Protein AF-A0A250X9J5-F1 (afdb_monomer)

Structure (mmCIF, N/CA/C/O backbone):
data_AF-A0A250X9J5-F1
#
_entry.id   AF-A0A250X9J5-F1
#
loop_
_atom_site.group_PDB
_atom_site.id
_atom_site.type_symbol
_atom_site.label_atom_id
_atom_site.label_alt_id
_atom_site.label_comp_id
_atom_site.label_asym_id
_atom_site.label_entity_id
_atom_site.label_seq_id
_atom_site.pdbx_PDB_ins_code
_atom_site.Cartn_x
_atom_site.Cartn_y
_atom_site.Cartn_z
_atom_site.occupancy
_atom_site.B_iso_or_equiv
_atom_site.auth_seq_id
_atom_site.auth_comp_id
_atom_site.auth_asym_id
_atom_site.auth_atom_id
_atom_site.pdbx_PDB_model_num
ATOM 1 N N . MET A 1 1 ? 22.930 29.659 -62.463 1.00 46.09 1 MET A N 1
ATOM 2 C CA . MET A 1 1 ? 23.547 28.445 -63.031 1.00 46.09 1 MET A CA 1
ATOM 3 C C . MET A 1 1 ? 23.664 27.443 -61.902 1.00 46.09 1 MET A C 1
ATOM 5 O O . MET A 1 1 ? 24.424 27.694 -60.982 1.00 46.09 1 MET A O 1
ATOM 9 N N . LEU A 1 2 ? 22.827 26.406 -61.896 1.00 52.12 2 LEU A N 1
ATOM 10 C CA . LEU A 1 2 ? 22.973 25.284 -60.969 1.00 52.12 2 LEU A CA 1
ATOM 11 C C . LEU A 1 2 ? 23.929 24.305 -61.644 1.00 52.12 2 LEU A C 1
ATOM 13 O O . LEU A 1 2 ? 23.577 23.725 -62.670 1.00 52.12 2 LEU A O 1
ATOM 17 N N . GLU A 1 3 ? 25.150 24.199 -61.131 1.00 65.31 3 GLU A N 1
ATOM 18 C CA . GLU A 1 3 ? 26.101 23.184 -61.578 1.00 65.31 3 GLU A CA 1
ATOM 19 C C . GLU A 1 3 ? 25.480 21.810 -61.315 1.00 65.31 3 GLU A C 1
ATOM 21 O O . GLU A 1 3 ? 25.161 21.459 -60.177 1.00 65.31 3 GLU A O 1
ATOM 26 N N . SER A 1 4 ? 25.209 21.054 -62.383 1.00 81.81 4 SER A N 1
ATOM 27 C CA . SER A 1 4 ? 24.624 19.727 -62.235 1.00 81.81 4 SER A CA 1
ATOM 28 C C . SER A 1 4 ? 25.677 18.800 -61.645 1.00 81.81 4 SER A C 1
ATOM 30 O O . SER A 1 4 ? 26.709 18.561 -62.274 1.00 81.81 4 SER A O 1
ATOM 32 N N . ILE A 1 5 ? 25.403 18.261 -60.459 1.00 84.88 5 ILE A N 1
ATOM 33 C CA . ILE A 1 5 ? 26.236 17.224 -59.849 1.00 84.88 5 ILE A CA 1
ATOM 34 C C . ILE A 1 5 ? 26.347 16.056 -60.848 1.00 84.88 5 ILE A C 1
ATOM 36 O O . ILE A 1 5 ? 25.303 15.562 -61.299 1.00 84.88 5 ILE A O 1
ATOM 40 N N . PRO A 1 6 ? 27.567 15.612 -61.206 1.00 92.81 6 PRO A N 1
ATOM 41 C CA . PRO A 1 6 ? 27.767 14.483 -62.104 1.00 92.81 6 PRO A CA 1
ATOM 42 C C . PRO A 1 6 ? 26.993 13.246 -61.637 1.00 92.81 6 PRO A C 1
ATOM 44 O O . PRO A 1 6 ? 26.906 12.965 -60.441 1.00 92.81 6 PRO A O 1
ATOM 47 N N . LEU A 1 7 ? 26.430 12.493 -62.585 1.00 92.31 7 LEU A N 1
ATOM 48 C CA . LEU A 1 7 ? 25.606 11.312 -62.299 1.00 92.31 7 LEU A CA 1
ATOM 49 C C . LEU A 1 7 ? 26.333 10.294 -61.403 1.00 92.31 7 LEU A C 1
ATOM 51 O O . LEU A 1 7 ? 25.719 9.714 -60.512 1.00 92.31 7 LEU A O 1
ATOM 55 N N . GLU A 1 8 ? 27.639 10.122 -61.607 1.00 92.88 8 GLU A N 1
ATOM 56 C CA . GLU A 1 8 ? 28.488 9.222 -60.819 1.00 92.88 8 GLU A CA 1
ATOM 57 C C . GLU A 1 8 ? 28.567 9.623 -59.342 1.00 92.88 8 GLU A C 1
ATOM 59 O O . GLU A 1 8 ? 28.510 8.765 -58.463 1.00 92.88 8 GLU A O 1
ATOM 64 N N . GLU A 1 9 ? 28.637 10.923 -59.053 1.00 93.94 9 GLU A N 1
ATOM 65 C CA . GLU A 1 9 ? 28.705 11.423 -57.678 1.00 93.94 9 GLU A CA 1
ATOM 66 C C . GLU A 1 9 ? 27.360 11.242 -56.964 1.00 93.94 9 GLU A C 1
ATOM 68 O O . GLU A 1 9 ? 27.308 10.830 -55.805 1.00 93.94 9 GLU A O 1
ATOM 73 N N . ARG A 1 10 ? 26.248 11.435 -57.687 1.00 93.12 10 ARG A N 1
ATOM 74 C CA . ARG A 1 10 ? 24.908 11.115 -57.173 1.00 93.12 10 ARG A CA 1
ATOM 75 C C . ARG A 1 10 ? 24.758 9.624 -56.876 1.00 93.12 10 ARG A C 1
ATOM 77 O O . ARG A 1 10 ? 24.181 9.272 -55.853 1.00 93.12 10 ARG A O 1
ATOM 84 N N . LEU A 1 11 ? 25.284 8.759 -57.746 1.00 94.62 11 LEU A N 1
ATOM 85 C CA . LEU A 1 11 ? 25.230 7.310 -57.562 1.00 94.62 11 LEU A CA 1
ATOM 86 C C . LEU A 1 11 ? 26.027 6.877 -56.322 1.00 94.62 11 LEU A C 1
ATOM 88 O O . LEU A 1 11 ? 25.482 6.170 -55.478 1.00 94.62 11 LEU A O 1
ATOM 92 N N . ARG A 1 12 ? 27.255 7.385 -56.145 1.00 95.38 12 ARG A N 1
ATOM 93 C CA . ARG A 1 12 ? 28.072 7.134 -54.941 1.00 95.38 12 ARG A CA 1
ATOM 94 C C . ARG A 1 12 ? 27.394 7.606 -53.659 1.00 95.38 12 ARG A C 1
ATOM 96 O O . ARG A 1 12 ? 27.440 6.910 -52.644 1.00 95.38 12 ARG A O 1
ATOM 103 N N . GLN A 1 13 ? 26.754 8.774 -53.694 1.00 94.19 13 GLN A N 1
ATOM 104 C CA . GLN A 1 13 ? 26.012 9.288 -52.546 1.00 94.19 13 GLN A CA 1
ATOM 105 C C . GLN A 1 13 ? 24.821 8.382 -52.202 1.00 94.19 13 GLN A C 1
ATOM 107 O O . GLN A 1 13 ? 24.660 8.010 -51.039 1.00 94.19 13 GLN A O 1
ATOM 112 N N . CYS A 1 14 ? 24.044 7.945 -53.198 1.00 94.25 14 CYS A N 1
ATOM 113 C CA . CYS A 1 14 ? 22.953 6.994 -52.984 1.00 94.25 14 CYS A CA 1
ATOM 114 C C . CYS A 1 14 ? 23.448 5.642 -52.445 1.00 94.25 14 CYS A C 1
ATOM 116 O O . CYS A 1 14 ? 22.818 5.072 -51.557 1.00 94.25 14 CYS A O 1
ATOM 118 N N . GLU A 1 15 ? 24.580 5.124 -52.930 1.00 97.19 15 GLU A N 1
ATOM 119 C CA . GLU A 1 15 ? 25.183 3.888 -52.411 1.00 97.19 15 GLU A CA 1
ATOM 120 C C . GLU A 1 15 ? 25.596 4.024 -50.940 1.00 97.19 15 GLU A C 1
ATOM 122 O O . GLU A 1 15 ? 25.351 3.120 -50.135 1.00 97.19 15 GLU A O 1
ATOM 127 N N . LYS A 1 16 ? 26.176 5.171 -50.565 1.00 96.88 16 LYS A N 1
ATOM 128 C CA . LYS A 1 16 ? 26.545 5.481 -49.179 1.00 96.88 16 LYS A CA 1
ATOM 129 C C . LYS A 1 16 ? 25.315 5.577 -48.277 1.00 96.88 16 LYS A C 1
ATOM 131 O O . LYS A 1 16 ? 25.304 4.973 -47.207 1.00 96.88 16 LYS A O 1
ATOM 136 N N . GLU A 1 17 ? 24.277 6.284 -48.714 1.00 95.31 17 GLU A N 1
ATOM 137 C CA . GLU A 1 17 ? 23.013 6.402 -47.981 1.00 95.31 17 GLU A CA 1
ATOM 138 C C . GLU A 1 17 ? 22.337 5.041 -47.807 1.00 95.31 17 GLU A C 1
ATOM 140 O O . GLU A 1 17 ? 21.946 4.691 -46.695 1.00 95.31 17 GLU A O 1
ATOM 145 N N . LEU A 1 18 ? 22.284 4.220 -48.862 1.00 96.31 18 LEU A N 1
ATOM 146 C CA . LEU A 1 18 ? 21.761 2.854 -48.786 1.00 96.31 18 LEU A CA 1
ATOM 147 C C . LEU A 1 18 ? 22.549 1.992 -47.797 1.00 96.31 18 LEU A C 1
ATOM 149 O O . LEU A 1 18 ? 21.945 1.223 -47.045 1.00 96.31 18 LEU A O 1
ATOM 153 N N . LYS A 1 19 ? 23.880 2.118 -47.770 1.00 96.88 19 LYS A N 1
ATOM 154 C CA . LYS A 1 19 ? 24.724 1.414 -46.799 1.00 96.88 19 LYS A CA 1
ATOM 155 C C . LYS A 1 19 ? 24.392 1.840 -45.365 1.00 96.88 19 LYS A C 1
ATOM 157 O O . LYS A 1 19 ? 24.113 0.976 -44.538 1.00 96.88 19 LYS A O 1
ATOM 162 N N . THR A 1 20 ? 24.329 3.142 -45.092 1.00 95.06 20 THR A N 1
ATOM 163 C CA . THR A 1 20 ? 23.963 3.669 -43.767 1.00 95.06 20 THR A CA 1
ATOM 164 C C . THR A 1 20 ? 22.546 3.261 -43.357 1.00 95.06 20 THR A C 1
ATOM 166 O O . THR A 1 20 ? 22.325 2.857 -42.218 1.00 95.06 20 THR A O 1
ATOM 169 N N . CYS A 1 21 ? 21.576 3.290 -44.275 1.00 93.62 21 CYS A N 1
ATOM 170 C CA . CYS A 1 21 ? 20.218 2.815 -44.008 1.00 93.62 21 CYS A CA 1
ATOM 171 C C . CYS A 1 21 ? 20.190 1.328 -43.629 1.00 93.62 21 CYS A C 1
ATOM 173 O O . CYS A 1 21 ? 19.458 0.958 -42.713 1.00 93.62 21 CYS A O 1
ATOM 175 N N . ARG A 1 22 ? 20.990 0.481 -44.291 1.00 97.00 22 ARG A N 1
ATOM 176 C CA . ARG A 1 22 ? 21.098 -0.950 -43.956 1.00 97.00 22 ARG A CA 1
ATOM 177 C C . ARG A 1 22 ? 21.710 -1.173 -42.574 1.00 97.00 22 ARG A C 1
ATOM 179 O O . ARG A 1 22 ? 21.174 -1.969 -41.810 1.00 97.00 22 ARG A O 1
ATOM 186 N N . GLU A 1 23 ? 22.778 -0.454 -42.237 1.00 96.19 23 GLU A N 1
ATOM 187 C CA . GLU A 1 23 ? 23.422 -0.521 -40.914 1.00 96.19 23 GLU A CA 1
ATOM 188 C C . GLU A 1 23 ? 22.469 -0.066 -39.793 1.00 96.19 23 GLU A C 1
ATOM 190 O O . GLU A 1 23 ? 22.338 -0.731 -38.761 1.00 96.19 23 GLU A O 1
ATOM 195 N N . ASN A 1 24 ? 21.728 1.022 -40.023 1.00 91.62 24 ASN A N 1
ATOM 196 C CA . ASN A 1 24 ? 20.712 1.506 -39.089 1.00 91.62 24 ASN A CA 1
ATOM 197 C C . ASN A 1 24 ? 19.560 0.509 -38.923 1.00 91.62 24 ASN A C 1
ATOM 199 O O . ASN A 1 24 ? 19.105 0.280 -37.804 1.00 91.62 24 ASN A O 1
ATOM 203 N N . LEU A 1 25 ? 19.091 -0.100 -40.017 1.00 92.75 25 LEU A N 1
ATOM 204 C CA . LEU A 1 25 ? 18.019 -1.094 -39.978 1.00 92.75 25 LEU A CA 1
ATOM 205 C C . LEU A 1 25 ? 18.438 -2.335 -39.183 1.00 92.75 25 LEU A C 1
ATOM 207 O O . LEU A 1 25 ? 17.665 -2.797 -38.347 1.00 92.75 25 LEU A O 1
ATOM 211 N N . TYR A 1 26 ? 19.670 -2.811 -39.376 1.00 95.06 26 TYR A N 1
ATOM 212 C CA . TYR A 1 26 ? 20.233 -3.921 -38.609 1.00 95.06 26 TYR A CA 1
ATOM 213 C C . TYR A 1 26 ? 20.318 -3.589 -37.108 1.00 95.06 26 TYR A C 1
ATOM 215 O O . TYR A 1 26 ? 19.825 -4.341 -36.271 1.00 95.06 26 TYR A O 1
ATOM 223 N N . THR A 1 27 ? 20.814 -2.396 -36.762 1.00 89.88 27 THR A N 1
ATOM 224 C CA . THR A 1 27 ? 20.869 -1.927 -35.365 1.00 89.88 27 THR A CA 1
ATOM 225 C C . THR A 1 27 ? 19.472 -1.840 -34.733 1.00 89.88 27 THR A C 1
ATOM 227 O O . THR A 1 27 ? 19.269 -2.201 -33.573 1.00 89.88 27 THR A O 1
ATOM 230 N N . CYS A 1 28 ? 18.475 -1.361 -35.483 1.00 85.81 28 CYS A N 1
ATOM 231 C CA . CYS A 1 28 ? 17.089 -1.309 -35.019 1.00 85.81 28 CYS A CA 1
ATOM 232 C C . CYS A 1 28 ? 16.490 -2.705 -34.802 1.00 85.81 28 CYS A C 1
ATOM 234 O O . CYS A 1 28 ? 15.746 -2.889 -33.840 1.00 85.81 28 CYS A O 1
ATOM 236 N N . GLN A 1 29 ? 16.817 -3.680 -35.656 1.00 92.12 29 GLN A N 1
ATOM 237 C CA . GLN A 1 29 ? 16.387 -5.071 -35.492 1.00 92.12 29 GLN A CA 1
ATOM 238 C C . GLN A 1 29 ? 16.968 -5.690 -34.216 1.00 92.12 29 GLN A C 1
ATOM 240 O O . GLN A 1 29 ? 16.207 -6.227 -33.414 1.00 92.12 29 GLN A O 1
ATOM 245 N N . GLU A 1 30 ? 18.268 -5.523 -33.959 1.00 90.69 30 GLU A N 1
ATOM 246 C CA . GLU A 1 30 ? 18.901 -6.018 -32.727 1.00 90.69 30 GLU A CA 1
ATOM 247 C C . GLU A 1 30 ? 18.265 -5.405 -31.467 1.00 90.69 30 GLU A C 1
ATOM 249 O O . GLU A 1 30 ? 17.988 -6.103 -30.488 1.00 90.69 30 GLU A O 1
ATOM 254 N N . ARG A 1 31 ? 17.962 -4.099 -31.497 1.00 80.25 31 ARG A N 1
ATOM 255 C CA . ARG A 1 31 ? 17.266 -3.420 -30.391 1.00 80.25 31 ARG A CA 1
ATOM 256 C C . ARG A 1 31 ? 15.843 -3.939 -30.198 1.00 80.25 31 ARG A C 1
ATOM 258 O O . ARG A 1 31 ? 15.422 -4.117 -29.058 1.00 80.25 31 ARG A O 1
ATOM 265 N N . LEU A 1 32 ? 15.111 -4.191 -31.283 1.00 80.00 32 LEU A N 1
ATOM 266 C CA . LEU A 1 32 ? 13.758 -4.740 -31.217 1.00 80.00 32 LEU A CA 1
ATOM 267 C C . LEU A 1 32 ? 13.757 -6.142 -30.596 1.00 80.00 32 LEU A C 1
ATOM 269 O O . LEU A 1 32 ? 12.944 -6.408 -29.713 1.00 80.00 32 LEU A O 1
ATOM 273 N N . GLU A 1 33 ? 14.681 -7.012 -31.003 1.00 87.75 33 GLU A N 1
ATOM 274 C CA . GLU A 1 33 ? 14.824 -8.351 -30.424 1.00 87.75 33 GLU A CA 1
ATOM 275 C C . GLU A 1 33 ? 15.173 -8.302 -28.931 1.00 87.75 33 GLU A C 1
ATOM 277 O O . GLU A 1 33 ? 14.625 -9.071 -28.138 1.00 87.75 33 GLU A O 1
ATOM 282 N N . ALA A 1 34 ? 16.053 -7.382 -28.522 1.00 73.69 34 ALA A N 1
ATOM 283 C CA . ALA A 1 34 ? 16.372 -7.170 -27.113 1.00 73.69 34 ALA A CA 1
ATOM 284 C C . ALA A 1 34 ? 15.131 -6.735 -26.311 1.00 73.69 34 ALA A C 1
ATOM 286 O O . ALA A 1 34 ? 14.830 -7.334 -25.277 1.00 73.69 34 ALA A O 1
ATOM 287 N N . CYS A 1 35 ? 14.359 -5.769 -26.822 1.00 64.50 35 CYS A N 1
ATOM 288 C CA . CYS A 1 35 ? 13.112 -5.327 -26.193 1.00 64.50 35 CYS A CA 1
ATOM 289 C C . CYS A 1 35 ? 12.056 -6.443 -26.123 1.00 64.50 35 CYS A C 1
ATOM 291 O O . CYS A 1 35 ? 11.335 -6.545 -25.132 1.00 64.50 35 CYS A O 1
ATOM 293 N N . GLN A 1 36 ? 11.958 -7.301 -27.143 1.00 74.19 36 GLN A N 1
ATOM 294 C CA . GLN A 1 36 ? 11.044 -8.448 -27.133 1.00 74.19 36 GLN A CA 1
ATOM 295 C C . GLN A 1 36 ? 11.428 -9.467 -26.056 1.00 74.19 36 GLN A C 1
ATOM 297 O O . GLN A 1 36 ? 10.568 -9.889 -25.284 1.00 74.19 36 GLN A O 1
ATOM 302 N N . LYS A 1 37 ? 12.720 -9.803 -25.939 1.00 75.00 37 LYS A N 1
ATOM 303 C CA . LYS A 1 37 ? 13.224 -10.694 -24.879 1.00 75.00 37 LYS A CA 1
ATOM 304 C C . LYS A 1 37 ? 12.945 -10.132 -23.484 1.00 75.00 37 LYS A C 1
ATOM 306 O O . LYS A 1 37 ? 12.545 -10.883 -22.596 1.00 75.00 37 LYS A O 1
ATOM 311 N N . GLU A 1 38 ? 13.117 -8.825 -23.299 1.00 63.47 38 GLU A N 1
ATOM 312 C CA . GLU A 1 38 ? 12.812 -8.143 -22.038 1.00 63.47 38 GLU A CA 1
ATOM 313 C C . GLU A 1 38 ? 11.311 -8.172 -21.719 1.00 63.47 38 GLU A C 1
ATOM 315 O O . GLU A 1 38 ? 10.921 -8.556 -20.615 1.00 63.47 38 GLU A O 1
ATOM 320 N N . ARG A 1 39 ? 10.447 -7.859 -22.693 1.00 70.00 39 ARG A N 1
ATOM 321 C CA . ARG A 1 39 ? 8.988 -7.960 -22.540 1.00 70.00 39 ARG A CA 1
ATOM 322 C C . ARG A 1 39 ? 8.563 -9.369 -22.126 1.00 70.00 39 ARG A C 1
ATOM 324 O O . ARG A 1 39 ? 7.779 -9.523 -21.194 1.00 70.00 39 ARG A O 1
ATOM 331 N N . ASP A 1 40 ? 9.083 -10.397 -22.791 1.00 69.50 40 ASP A N 1
ATOM 332 C CA . ASP A 1 40 ? 8.718 -11.790 -22.519 1.00 69.50 40 ASP A CA 1
ATOM 333 C C . ASP A 1 40 ? 9.225 -12.269 -21.146 1.00 69.50 40 ASP A C 1
ATOM 335 O O . ASP A 1 40 ? 8.637 -13.165 -20.533 1.00 69.50 40 ASP A O 1
ATOM 339 N N . LEU A 1 41 ? 10.311 -11.681 -20.636 1.00 65.81 41 LEU A N 1
ATOM 340 C CA . LEU A 1 41 ? 10.759 -11.876 -19.258 1.00 65.81 41 LEU A CA 1
ATOM 341 C C . LEU A 1 41 ? 9.789 -11.214 -18.267 1.00 65.81 41 LEU A C 1
ATOM 343 O O . LEU A 1 41 ? 9.351 -11.862 -17.319 1.00 65.81 41 LEU A O 1
ATOM 347 N N . LEU A 1 42 ? 9.398 -9.959 -18.506 1.00 54.78 42 LEU A N 1
ATOM 348 C CA . LEU A 1 42 ? 8.453 -9.230 -17.650 1.00 54.78 42 LEU A CA 1
ATOM 349 C C . LEU A 1 42 ? 7.068 -9.889 -17.604 1.00 54.78 42 LEU A C 1
ATOM 351 O O . LEU A 1 42 ? 6.456 -9.958 -16.539 1.00 54.78 42 LEU A O 1
ATOM 355 N N . LEU A 1 43 ? 6.585 -10.426 -18.727 1.00 63.41 43 LEU A N 1
ATOM 356 C CA . LEU A 1 43 ? 5.328 -11.177 -18.773 1.00 63.41 43 LEU A CA 1
ATOM 357 C C . LEU A 1 43 ? 5.389 -12.446 -17.918 1.00 63.41 43 LEU A C 1
ATOM 359 O O . LEU A 1 43 ? 4.450 -12.714 -17.170 1.00 63.41 43 LEU A O 1
ATOM 363 N N . ARG A 1 44 ? 6.501 -13.189 -17.966 1.00 63.88 44 ARG A N 1
ATOM 364 C CA . ARG A 1 44 ? 6.714 -14.359 -17.100 1.00 63.88 44 ARG A CA 1
ATOM 365 C C . ARG A 1 44 ? 6.729 -13.974 -15.623 1.00 63.88 44 ARG A C 1
ATOM 367 O O . ARG A 1 44 ? 6.036 -14.601 -14.832 1.00 63.88 44 ARG A O 1
ATOM 374 N N . ILE A 1 45 ? 7.415 -12.886 -15.274 1.00 53.88 45 ILE A N 1
ATOM 375 C CA . ILE A 1 45 ? 7.434 -12.346 -13.906 1.00 53.88 45 ILE A CA 1
ATOM 376 C C . ILE A 1 45 ? 6.018 -11.987 -13.430 1.00 53.88 45 ILE A C 1
ATOM 378 O O . ILE A 1 45 ? 5.651 -12.304 -12.301 1.00 53.88 45 ILE A O 1
ATOM 382 N N . ASN A 1 46 ? 5.204 -11.352 -14.278 1.00 51.72 46 ASN A N 1
ATOM 383 C CA . ASN A 1 46 ? 3.823 -11.000 -13.936 1.00 51.72 46 ASN A CA 1
ATOM 384 C C . ASN A 1 46 ? 2.925 -12.236 -13.764 1.00 51.72 46 ASN A C 1
ATOM 386 O O . ASN A 1 46 ? 2.095 -12.268 -12.855 1.00 51.72 46 ASN A O 1
ATOM 390 N N . GLN A 1 47 ? 3.091 -13.261 -14.602 1.00 59.94 47 GLN A N 1
ATOM 391 C CA . GLN A 1 47 ? 2.363 -14.527 -14.469 1.00 59.94 47 GLN A CA 1
ATOM 392 C C . GLN A 1 47 ? 2.755 -15.272 -13.189 1.00 59.94 47 GLN A C 1
ATOM 394 O O . GLN A 1 47 ? 1.884 -15.768 -12.473 1.00 59.94 47 GLN A O 1
ATOM 399 N N . ASP A 1 48 ? 4.046 -15.296 -12.861 1.00 54.22 48 ASP A N 1
ATOM 400 C CA . ASP A 1 48 ? 4.536 -15.859 -11.606 1.00 54.22 48 ASP A CA 1
ATOM 401 C C . ASP A 1 48 ? 4.024 -15.058 -10.407 1.00 54.22 48 ASP A C 1
ATOM 403 O O . ASP A 1 48 ? 3.643 -15.655 -9.407 1.00 54.22 48 ASP A O 1
ATOM 407 N N . HIS A 1 49 ? 3.908 -13.729 -10.512 1.00 53.88 49 HIS A N 1
ATOM 408 C CA . HIS A 1 49 ? 3.281 -12.910 -9.475 1.00 53.88 49 HIS A CA 1
ATOM 409 C C . HIS A 1 49 ? 1.819 -13.305 -9.245 1.00 53.88 49 HIS A C 1
ATOM 411 O O . HIS A 1 49 ? 1.447 -13.528 -8.100 1.00 53.88 49 HIS A O 1
ATOM 417 N N . ALA A 1 50 ? 1.011 -13.440 -10.303 1.00 51.56 50 ALA A N 1
ATOM 418 C CA . ALA A 1 50 ? -0.389 -13.857 -10.183 1.00 51.56 50 ALA A CA 1
ATOM 419 C C . ALA A 1 50 ? -0.525 -15.239 -9.513 1.00 51.56 50 ALA A C 1
ATOM 421 O O . ALA A 1 50 ? -1.409 -15.458 -8.685 1.00 51.56 50 ALA A O 1
ATOM 422 N N . ARG A 1 51 ? 0.398 -16.159 -9.819 1.00 50.28 51 ARG A N 1
ATOM 423 C CA . ARG A 1 51 ? 0.466 -17.490 -9.196 1.00 50.28 51 ARG A CA 1
ATOM 424 C C . ARG A 1 51 ? 0.953 -17.445 -7.753 1.00 50.28 51 ARG A C 1
ATOM 426 O O . ARG A 1 51 ? 0.433 -18.175 -6.924 1.00 50.28 51 ARG A O 1
ATOM 433 N N . MET A 1 52 ? 1.921 -16.590 -7.436 1.00 46.66 52 MET A N 1
ATOM 434 C CA . MET A 1 52 ? 2.415 -16.401 -6.072 1.00 46.66 52 MET A CA 1
ATOM 435 C C . MET A 1 52 ? 1.383 -15.715 -5.177 1.00 46.66 52 MET A C 1
ATOM 437 O O . MET A 1 52 ? 1.279 -16.083 -4.013 1.00 46.66 52 MET A O 1
ATOM 441 N N . SER A 1 53 ? 0.600 -14.773 -5.710 1.00 46.91 53 SER A N 1
ATOM 442 C CA . SER A 1 53 ? -0.544 -14.197 -4.999 1.00 46.91 53 SER A CA 1
ATOM 443 C C . SER A 1 53 ? -1.672 -15.209 -4.802 1.00 46.91 53 SER A C 1
ATOM 445 O O . SER A 1 53 ? -2.352 -15.147 -3.789 1.00 46.91 53 SER A O 1
ATOM 447 N N . ALA A 1 54 ? -1.843 -16.162 -5.727 1.00 45.28 54 ALA A N 1
ATOM 448 C CA . ALA A 1 54 ? -2.827 -17.242 -5.604 1.00 45.28 54 ALA A CA 1
ATOM 449 C C . ALA A 1 54 ? -2.342 -18.440 -4.756 1.00 45.28 54 ALA A C 1
ATOM 451 O O . ALA A 1 54 ? -3.154 -19.246 -4.318 1.00 45.28 54 ALA A O 1
ATOM 452 N N . GLY A 1 55 ? -1.029 -18.586 -4.548 1.00 38.09 55 GLY A N 1
ATOM 453 C CA . GLY A 1 55 ? -0.399 -19.748 -3.908 1.00 38.09 55 GLY A CA 1
ATOM 454 C C . GLY A 1 55 ? 0.251 -19.469 -2.552 1.00 38.09 55 GLY A C 1
ATOM 455 O O . GLY A 1 55 ? 0.998 -20.311 -2.055 1.00 38.09 55 GLY A O 1
ATOM 456 N N . TRP A 1 56 ? 0.030 -18.296 -1.953 1.00 43.25 56 TRP A N 1
ATOM 457 C CA . TRP A 1 56 ? 0.574 -17.978 -0.632 1.00 43.25 56 TRP A CA 1
ATOM 458 C C . TRP A 1 56 ? -0.276 -18.633 0.469 1.00 43.25 56 TRP A C 1
ATOM 460 O O . TRP A 1 56 ? -1.211 -18.044 0.992 1.00 43.25 56 TRP A O 1
ATOM 470 N N . THR A 1 57 ? 0.071 -19.872 0.827 1.00 43.59 57 THR A N 1
ATOM 471 C CA . THR A 1 57 ? -0.485 -20.631 1.967 1.00 43.59 57 THR A CA 1
ATOM 472 C C . THR A 1 57 ? 0.342 -20.453 3.253 1.00 43.59 57 THR A C 1
ATOM 474 O O . THR A 1 57 ? 0.297 -21.287 4.157 1.00 43.59 57 THR A O 1
ATOM 477 N N . GLY A 1 58 ? 1.180 -19.413 3.318 1.00 37.62 58 GLY A N 1
ATOM 478 C CA . GLY A 1 58 ? 2.055 -19.123 4.452 1.00 37.62 58 GLY A CA 1
ATOM 479 C C . GLY A 1 58 ? 1.360 -18.234 5.480 1.00 37.62 58 GLY A C 1
ATOM 480 O O . GLY A 1 58 ? 1.110 -17.070 5.193 1.00 37.62 58 GLY A O 1
ATOM 481 N N . SER A 1 59 ? 1.111 -18.797 6.668 1.00 43.59 59 SER A N 1
ATOM 482 C CA . SER A 1 59 ? 0.483 -18.181 7.850 1.00 43.59 59 SER A CA 1
ATOM 483 C C . SER A 1 59 ? -1.007 -17.853 7.696 1.00 43.59 59 SER A C 1
ATOM 485 O O . SER A 1 59 ? -1.423 -16.801 7.209 1.00 43.59 59 SER A O 1
ATOM 487 N N . THR A 1 60 ? -1.814 -18.812 8.143 1.00 53.88 60 THR A N 1
ATOM 488 C CA . THR A 1 60 ? -3.271 -18.870 8.033 1.00 53.88 60 THR A CA 1
ATOM 489 C C . THR A 1 60 ? -3.998 -17.791 8.824 1.00 53.88 60 THR A C 1
ATOM 491 O O . THR A 1 60 ? -4.974 -17.267 8.332 1.00 53.88 60 THR A O 1
ATOM 494 N N . LEU A 1 61 ? -3.540 -17.344 9.996 1.00 52.38 61 LEU A N 1
ATOM 495 C CA . LEU A 1 61 ? -4.453 -16.592 10.870 1.00 52.38 61 LEU A CA 1
ATOM 496 C C . LEU A 1 61 ? -4.825 -15.184 10.360 1.00 52.38 61 LEU A C 1
ATOM 498 O O . LEU A 1 61 ? -5.981 -14.798 10.457 1.00 52.38 61 LEU A O 1
ATOM 502 N N . LEU A 1 62 ? -3.889 -14.397 9.812 1.00 53.00 62 LEU A N 1
ATOM 503 C CA . LEU A 1 62 ? -4.212 -13.059 9.276 1.00 53.00 62 LEU A CA 1
ATOM 504 C C . LEU A 1 62 ? -4.597 -13.068 7.799 1.00 53.00 62 LEU A C 1
ATOM 506 O O . LEU A 1 62 ? -5.324 -12.175 7.382 1.00 53.00 62 LEU A O 1
ATOM 510 N N . SER A 1 63 ? -4.183 -14.074 7.028 1.00 54.62 63 SER A N 1
ATOM 511 C CA . SER A 1 63 ? -4.741 -14.311 5.694 1.00 54.62 63 SER A CA 1
ATOM 512 C C . SER A 1 63 ? -6.193 -14.806 5.789 1.00 54.62 63 SER A C 1
ATOM 514 O O . SER A 1 63 ? -7.040 -14.299 5.074 1.00 54.62 63 SER A O 1
ATOM 516 N N . GLU A 1 64 ? -6.543 -15.652 6.757 1.00 56.19 64 GLU A N 1
ATOM 517 C CA . GLU A 1 64 ? -7.931 -16.054 7.046 1.00 56.19 64 GLU A CA 1
ATOM 518 C C . GLU A 1 64 ? -8.771 -14.901 7.614 1.00 56.19 64 GLU A C 1
ATOM 520 O O . GLU A 1 64 ? -9.956 -14.795 7.300 1.00 56.19 64 GLU A O 1
ATOM 525 N N . ILE A 1 65 ? -8.180 -14.022 8.437 1.00 56.09 65 ILE A N 1
ATOM 526 C CA . ILE A 1 65 ? -8.881 -12.858 9.008 1.00 56.09 65 ILE A CA 1
ATOM 527 C C . ILE A 1 65 ? -9.023 -11.701 7.995 1.00 56.09 65 ILE A C 1
ATOM 529 O O . ILE A 1 65 ? -10.020 -10.986 8.051 1.00 56.09 65 ILE A O 1
ATOM 533 N N . LEU A 1 66 ? -8.059 -11.479 7.088 1.00 54.88 66 LEU A N 1
ATOM 534 C CA . LEU A 1 66 ? -8.061 -10.336 6.148 1.00 54.88 66 LEU A CA 1
ATOM 535 C C . LEU A 1 66 ? -8.432 -10.691 4.705 1.00 54.88 66 LEU A C 1
ATOM 537 O O . LEU A 1 66 ? -8.882 -9.809 3.979 1.00 54.88 66 LEU A O 1
ATOM 541 N N . LEU A 1 67 ? -8.209 -11.934 4.277 1.00 51.81 67 LEU A N 1
ATOM 542 C CA . LEU A 1 67 ? -8.466 -12.423 2.914 1.00 51.81 67 LEU A CA 1
ATOM 543 C C . LEU A 1 67 ? -9.542 -13.523 2.872 1.00 51.81 67 LEU A C 1
ATOM 545 O O . LEU A 1 67 ? -9.821 -14.043 1.797 1.00 51.81 67 LEU A O 1
ATOM 549 N N . GLY A 1 68 ? -10.179 -13.817 4.010 1.00 42.34 68 GLY A N 1
ATOM 550 C CA . GLY A 1 68 ? -11.310 -14.734 4.112 1.00 42.34 68 GLY A CA 1
ATOM 551 C C . GLY A 1 68 ? -10.883 -16.189 4.298 1.00 42.34 68 GLY A C 1
ATOM 552 O O . GLY A 1 68 ? -10.239 -16.797 3.448 1.00 42.34 68 GLY A O 1
ATOM 553 N N . SER A 1 69 ? -11.290 -16.769 5.422 1.00 41.50 69 SER A N 1
ATOM 554 C CA . SER A 1 69 ? -11.414 -18.217 5.589 1.00 41.50 69 SER A CA 1
ATOM 555 C C . SER A 1 69 ? -12.664 -18.676 4.838 1.00 41.50 69 SER A C 1
ATOM 557 O O . SER A 1 69 ? -13.754 -18.552 5.375 1.00 41.50 69 SER A O 1
ATOM 559 N N . ASP A 1 70 ? -12.529 -19.144 3.593 1.00 43.34 70 ASP A N 1
ATOM 560 C CA . ASP A 1 70 ? -13.565 -19.775 2.738 1.00 43.34 70 ASP A CA 1
ATOM 561 C C . ASP A 1 70 ? -14.913 -19.033 2.523 1.00 43.34 70 ASP A C 1
ATOM 563 O O . ASP A 1 70 ? -15.705 -19.421 1.666 1.00 43.34 70 ASP A O 1
ATOM 567 N N . GLN A 1 71 ? -15.183 -17.943 3.239 1.00 46.56 71 GLN A N 1
ATOM 568 C CA . GLN A 1 71 ? -16.242 -16.981 2.989 1.00 46.56 71 GLN A CA 1
ATOM 569 C C . GLN A 1 71 ? -15.576 -15.746 2.399 1.00 46.56 71 GLN A C 1
ATOM 571 O O . GLN A 1 71 ? -14.865 -15.024 3.098 1.00 46.56 71 GLN A O 1
ATOM 576 N N . GLU A 1 72 ? -15.775 -15.533 1.099 1.00 55.34 72 GLU A N 1
ATOM 577 C CA . GLU A 1 72 ? -15.409 -14.298 0.412 1.00 55.34 72 GLU A CA 1
ATOM 578 C C . GLU A 1 72 ? -16.136 -13.137 1.102 1.00 55.34 72 GLU A C 1
ATOM 580 O O . GLU A 1 72 ? -17.291 -12.837 0.801 1.00 55.34 72 GLU A O 1
ATOM 585 N N . HIS A 1 73 ? -15.494 -12.516 2.096 1.00 61.81 73 HIS A N 1
ATOM 586 C CA . HIS A 1 73 ? -15.989 -11.265 2.653 1.00 61.81 73 HIS A CA 1
ATOM 587 C C . HIS A 1 73 ? -15.897 -10.240 1.533 1.00 61.81 73 HIS A C 1
ATOM 589 O O . HIS A 1 73 ? -14.798 -9.891 1.092 1.00 61.81 73 HIS A O 1
ATOM 595 N N . ASP A 1 74 ? -17.053 -9.814 1.029 1.00 75.44 74 ASP A N 1
ATOM 596 C CA . ASP A 1 74 ? -17.124 -8.891 -0.092 1.00 75.44 74 ASP A CA 1
ATOM 597 C C . ASP A 1 74 ? -16.714 -7.489 0.377 1.00 75.44 74 ASP A C 1
ATOM 599 O O . ASP A 1 74 ? -17.533 -6.645 0.749 1.00 75.44 74 ASP A O 1
ATOM 603 N N . LEU A 1 75 ? -15.401 -7.241 0.366 1.00 76.50 75 LEU A N 1
ATOM 604 C CA . LEU A 1 75 ? -14.803 -5.933 0.631 1.00 76.50 75 LEU A CA 1
ATOM 605 C C . LEU A 1 75 ? -15.228 -4.880 -0.412 1.00 76.50 75 LEU A C 1
ATOM 607 O O . LEU A 1 75 ? -14.860 -3.713 -0.279 1.00 76.50 75 LEU A O 1
ATOM 611 N N . GLU A 1 76 ? -15.994 -5.242 -1.449 1.00 76.25 76 GLU A N 1
ATOM 612 C CA . GLU A 1 76 ? -16.667 -4.266 -2.310 1.00 76.25 76 GLU A CA 1
ATOM 613 C C . GLU A 1 76 ? -17.925 -3.673 -1.671 1.00 76.25 76 GLU A C 1
ATOM 615 O O . GLU A 1 76 ? -18.387 -2.631 -2.129 1.00 76.25 76 GLU A O 1
ATOM 620 N N . GLN A 1 77 ? -18.486 -4.316 -0.642 1.00 79.81 77 GLN A N 1
ATOM 621 C CA . GLN A 1 77 ? -19.765 -3.924 -0.046 1.00 79.81 77 GLN A CA 1
ATOM 622 C C . GLN A 1 77 ? -19.648 -3.523 1.423 1.00 79.81 77 GLN A C 1
ATOM 624 O O . GLN A 1 77 ? -20.346 -2.604 1.854 1.00 79.81 77 GLN A O 1
ATOM 629 N N . GLU A 1 78 ? -18.757 -4.154 2.193 1.00 89.19 78 GLU A N 1
ATOM 630 C CA . GLU A 1 78 ? -18.623 -3.872 3.6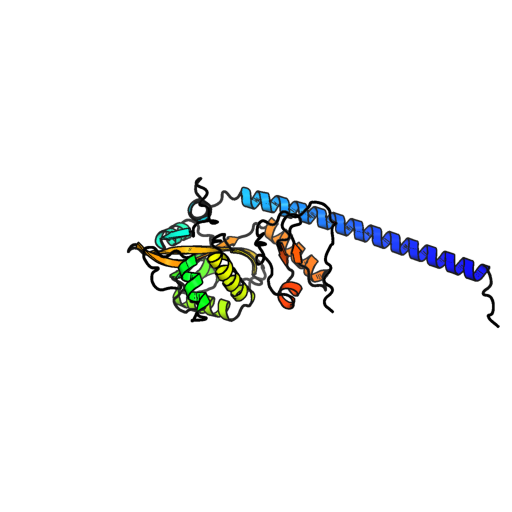24 1.00 89.19 78 GLU A CA 1
ATOM 631 C C . GLU A 1 78 ? -17.163 -3.752 4.085 1.00 89.19 78 GLU A C 1
ATOM 633 O O . GLU A 1 78 ? -16.302 -4.527 3.660 1.00 89.19 78 GLU A O 1
ATOM 638 N N . PRO A 1 79 ? -16.854 -2.811 5.000 1.00 90.75 79 PRO A N 1
ATOM 639 C CA . PRO A 1 79 ? -15.512 -2.695 5.548 1.00 90.75 79 PRO A CA 1
ATOM 640 C C . PRO A 1 79 ? -15.187 -3.894 6.437 1.00 90.75 79 PRO A C 1
ATOM 642 O O . PRO A 1 79 ? -16.058 -4.442 7.115 1.00 90.75 79 PRO A O 1
ATOM 645 N N . LEU A 1 80 ? -13.903 -4.236 6.524 1.00 90.25 80 LEU A N 1
ATOM 646 C CA . LEU A 1 80 ? -13.424 -5.233 7.475 1.00 90.25 80 LEU A CA 1
ATOM 647 C C . LEU A 1 80 ? -13.789 -4.813 8.906 1.00 90.25 80 LEU A C 1
ATOM 649 O O . LEU A 1 80 ? -13.334 -3.769 9.371 1.00 90.25 80 LEU A O 1
ATOM 653 N N . SER A 1 81 ? -14.543 -5.629 9.640 1.00 92.12 81 SER A N 1
ATOM 654 C CA . SER A 1 81 ? -14.762 -5.416 11.074 1.00 92.12 81 SER A CA 1
ATOM 655 C C . SER A 1 81 ? -13.867 -6.342 11.886 1.00 92.12 81 SER A C 1
ATOM 657 O O . SER A 1 81 ? -13.933 -7.559 11.740 1.00 92.12 81 SER A O 1
ATOM 659 N N . ILE A 1 82 ? -13.007 -5.774 12.733 1.00 92.31 82 ILE A N 1
ATOM 660 C CA . ILE A 1 82 ? -11.972 -6.546 13.423 1.00 92.31 82 ILE A CA 1
ATOM 661 C C . ILE A 1 82 ? -11.728 -6.038 14.843 1.00 92.31 82 ILE A C 1
ATOM 663 O O . ILE A 1 82 ? -11.677 -4.834 15.096 1.00 92.31 82 ILE A O 1
ATOM 667 N N . GLN A 1 83 ? -11.563 -6.970 15.782 1.00 94.00 83 GLN A N 1
ATOM 668 C CA . GLN A 1 83 ? -11.159 -6.660 17.154 1.00 94.00 83 GLN A CA 1
ATOM 669 C C . GLN A 1 83 ? -9.654 -6.401 17.229 1.00 94.00 83 GLN A C 1
ATOM 671 O O . GLN A 1 83 ? -8.863 -7.115 16.604 1.00 94.00 83 GLN A O 1
ATOM 676 N N . LEU A 1 84 ? -9.239 -5.428 18.039 1.00 91.31 84 LEU A N 1
ATOM 677 C CA . LEU A 1 84 ? -7.819 -5.104 18.204 1.00 91.31 84 LEU A CA 1
ATOM 678 C C . LEU A 1 84 ? -7.022 -6.301 18.752 1.00 91.31 84 LEU A C 1
ATOM 680 O O . LEU A 1 84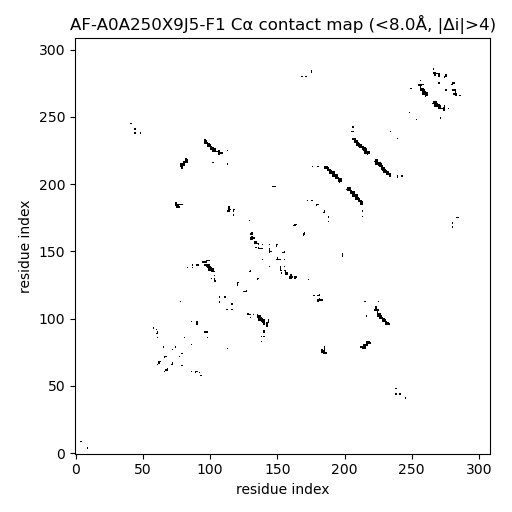 ? -5.907 -6.575 18.311 1.00 91.31 84 LEU A O 1
ATOM 684 N N . GLU A 1 85 ? -7.631 -7.076 19.645 1.00 92.31 85 GLU A N 1
ATOM 685 C CA . GLU A 1 85 ? -7.069 -8.296 20.222 1.00 92.31 85 GLU A CA 1
ATOM 686 C C . GLU A 1 85 ? -6.880 -9.399 19.170 1.00 92.31 85 GLU A C 1
ATOM 688 O O . GLU A 1 85 ? -5.985 -10.236 19.295 1.00 92.31 85 GLU A O 1
ATOM 693 N N . ALA A 1 86 ? -7.705 -9.425 18.118 1.00 90.12 86 ALA A N 1
ATOM 694 C CA . ALA A 1 86 ? -7.528 -10.353 17.003 1.00 90.12 86 ALA A CA 1
ATOM 695 C C . ALA A 1 86 ? -6.311 -9.965 16.152 1.00 90.12 86 ALA A C 1
ATOM 697 O O . ALA A 1 86 ? -5.497 -10.834 15.837 1.00 90.12 86 ALA A O 1
ATOM 698 N N . ILE A 1 87 ? -6.134 -8.667 15.870 1.00 89.81 87 ILE A N 1
ATOM 699 C CA . ILE A 1 87 ? -4.939 -8.142 15.186 1.00 89.81 87 ILE A CA 1
ATOM 700 C C . ILE A 1 87 ? -3.681 -8.499 15.982 1.00 89.81 87 ILE A C 1
ATOM 702 O O . ILE A 1 87 ? -2.717 -9.018 15.418 1.00 89.81 87 ILE A O 1
ATOM 706 N N . GLN A 1 88 ? -3.702 -8.264 17.298 1.00 90.94 88 GLN A N 1
ATOM 707 C CA . GLN A 1 88 ? -2.575 -8.578 18.169 1.00 90.94 88 GLN A CA 1
ATOM 708 C C . GLN A 1 88 ? -2.245 -10.073 18.159 1.00 90.94 88 GLN A C 1
ATOM 710 O O . GLN A 1 88 ? -1.101 -10.431 17.885 1.00 90.94 88 GLN A O 1
ATOM 715 N N . ARG A 1 89 ? -3.229 -10.947 18.416 1.00 89.00 89 ARG A N 1
ATOM 716 C CA . ARG A 1 89 ? -3.009 -12.404 18.444 1.00 89.00 89 ARG A CA 1
ATOM 717 C C . ARG A 1 89 ? -2.425 -12.914 17.136 1.00 89.00 89 ARG A C 1
ATOM 719 O O . ARG A 1 89 ? -1.484 -13.701 17.146 1.00 89.00 89 ARG A O 1
ATOM 726 N N . ALA A 1 90 ? -2.962 -12.453 16.014 1.00 85.31 90 ALA A N 1
ATOM 727 C CA . ALA A 1 90 ? -2.495 -12.901 14.719 1.00 85.31 90 ALA A CA 1
ATOM 728 C C . ALA A 1 90 ? -1.100 -12.351 14.379 1.00 85.31 90 ALA A C 1
ATOM 730 O O . ALA A 1 90 ? -0.279 -13.069 13.816 1.00 85.31 90 ALA A O 1
ATOM 731 N N . SER A 1 91 ? -0.780 -11.128 14.812 1.00 87.19 91 SER A N 1
ATOM 732 C CA . SER A 1 91 ? 0.582 -10.593 14.736 1.00 87.19 91 SER A CA 1
ATOM 733 C C . SER A 1 91 ? 1.588 -11.297 15.646 1.00 87.19 91 SER A C 1
ATOM 735 O O . SER A 1 91 ? 2.780 -11.239 15.367 1.00 87.19 91 SER A O 1
ATOM 737 N N . GLU A 1 92 ? 1.155 -11.899 16.749 1.00 86.69 92 GLU A N 1
ATOM 738 C CA . GLU A 1 92 ? 2.034 -12.658 17.642 1.00 86.69 92 GLU A CA 1
ATOM 739 C C . GLU A 1 92 ? 2.244 -14.099 17.161 1.00 86.69 92 GLU A C 1
ATOM 741 O O . GLU A 1 92 ? 3.307 -14.671 17.408 1.00 86.69 92 GLU A O 1
ATOM 746 N N . ALA A 1 93 ? 1.256 -14.665 16.463 1.00 83.44 93 ALA A N 1
ATOM 747 C CA . ALA A 1 93 ? 1.353 -15.979 15.837 1.00 83.44 93 ALA A CA 1
ATOM 748 C C . ALA A 1 93 ? 2.340 -15.993 14.656 1.00 83.44 93 ALA A C 1
ATOM 750 O O . ALA A 1 93 ? 3.038 -16.986 14.458 1.00 83.44 93 ALA A O 1
ATOM 751 N N . ASP A 1 94 ? 2.430 -14.888 13.912 1.00 78.56 94 ASP A N 1
ATOM 752 C CA . ASP A 1 94 ? 3.329 -14.728 12.769 1.00 78.56 94 ASP A CA 1
ATOM 753 C C . ASP A 1 94 ? 4.441 -13.717 13.072 1.00 78.56 94 ASP A C 1
ATOM 755 O O . ASP A 1 94 ? 4.256 -12.500 12.979 1.00 78.56 94 ASP A O 1
ATOM 759 N N . GLN A 1 95 ? 5.612 -14.226 13.459 1.00 70.69 95 GLN A N 1
ATOM 760 C CA . GLN A 1 95 ? 6.727 -13.386 13.904 1.00 70.69 95 GLN A CA 1
ATOM 761 C C . GLN A 1 95 ? 7.320 -12.507 12.794 1.00 70.69 95 GLN A 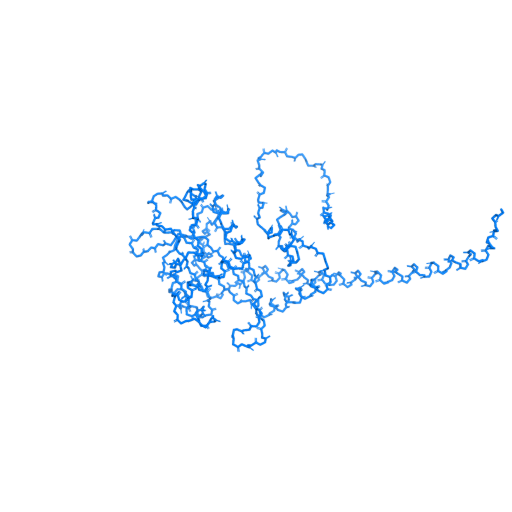C 1
ATOM 763 O O . GLN A 1 95 ? 7.934 -11.488 13.111 1.00 70.69 95 GLN A O 1
ATOM 768 N N . ASP A 1 96 ? 7.116 -12.857 11.521 1.00 73.25 96 ASP A N 1
ATOM 769 C CA . ASP A 1 96 ? 7.720 -12.151 10.385 1.00 73.25 96 ASP A CA 1
ATOM 770 C C . ASP A 1 96 ? 6.813 -11.062 9.804 1.00 73.25 96 ASP A C 1
ATOM 772 O O . ASP A 1 96 ? 7.210 -10.292 8.920 1.00 73.25 96 ASP A O 1
ATOM 776 N N . MET A 1 97 ? 5.588 -10.957 10.308 1.00 79.50 97 MET A N 1
ATOM 777 C CA . MET A 1 97 ? 4.596 -10.071 9.739 1.00 79.50 97 MET A CA 1
ATOM 778 C C . MET A 1 97 ? 4.577 -8.705 10.445 1.00 79.50 97 MET A C 1
ATOM 780 O O . MET A 1 97 ? 4.434 -8.541 11.663 1.00 79.50 97 MET A O 1
ATOM 784 N N . LEU A 1 98 ? 4.704 -7.665 9.624 1.00 88.56 98 LEU A N 1
ATOM 785 C CA . LEU A 1 98 ? 4.581 -6.282 10.055 1.00 88.56 98 LEU A CA 1
ATOM 786 C C . LEU A 1 98 ? 3.120 -5.864 10.015 1.00 88.56 98 LEU A C 1
ATOM 788 O O . LEU A 1 98 ? 2.538 -5.783 8.933 1.00 88.56 98 LEU A O 1
ATOM 792 N N . VAL A 1 99 ? 2.556 -5.536 11.173 1.00 92.31 99 VAL A N 1
ATOM 793 C CA . VAL A 1 99 ? 1.190 -5.021 11.258 1.00 92.31 99 VAL A CA 1
ATOM 794 C C . VAL A 1 99 ? 1.168 -3.776 12.115 1.00 92.31 99 VAL A C 1
ATOM 796 O O . VAL A 1 99 ? 1.733 -3.751 13.206 1.00 92.31 99 VAL A O 1
ATOM 799 N N . ILE A 1 100 ? 0.499 -2.747 11.620 1.00 95.50 100 ILE A N 1
ATOM 800 C CA . ILE A 1 100 ? 0.171 -1.553 12.387 1.00 95.50 100 ILE A CA 1
ATOM 801 C C . ILE A 1 100 ? -1.304 -1.222 12.168 1.00 95.50 100 ILE A C 1
ATOM 803 O O . ILE A 1 100 ? -1.830 -1.427 11.073 1.00 95.50 100 ILE A O 1
ATOM 807 N N . ALA A 1 101 ? -1.977 -0.746 13.210 1.00 95.62 101 ALA A N 1
ATOM 808 C CA . ALA A 1 101 ? -3.386 -0.385 13.138 1.00 95.62 101 ALA A CA 1
ATOM 809 C C . ALA A 1 101 ? -3.623 0.999 13.730 1.00 95.62 101 ALA A C 1
ATOM 811 O O . ALA A 1 101 ? -3.034 1.370 14.752 1.00 95.62 101 ALA A O 1
ATOM 812 N N . TRP A 1 102 ? -4.513 1.742 13.084 1.00 96.06 102 TRP A N 1
ATOM 813 C CA . TRP A 1 102 ? -4.903 3.077 13.506 1.00 96.06 102 TRP A CA 1
ATOM 814 C C . TRP A 1 102 ? -6.378 3.153 13.869 1.00 96.06 102 TRP A C 1
ATOM 816 O O . TRP A 1 102 ? -7.197 2.395 13.357 1.00 96.06 102 TRP A O 1
ATOM 826 N N . GLN A 1 103 ? -6.690 4.143 14.693 1.00 94.81 103 GLN A N 1
ATOM 827 C CA . GLN A 1 103 ? -8.010 4.562 15.116 1.00 94.81 103 GLN A CA 1
ATOM 828 C C . GLN A 1 103 ? -8.070 6.092 15.025 1.00 94.81 103 GLN A C 1
ATOM 830 O O . GLN A 1 103 ? -7.352 6.791 15.738 1.00 94.81 103 GLN A O 1
ATOM 835 N N . PHE A 1 104 ? -8.886 6.627 14.119 1.00 87.88 104 PHE A N 1
ATOM 836 C CA . PHE A 1 104 ? -8.861 8.062 13.796 1.00 87.88 104 PHE A CA 1
ATOM 837 C C . PHE A 1 104 ? -9.970 8.855 14.489 1.00 87.88 104 PHE A C 1
ATOM 839 O O . PHE A 1 104 ? -9.778 10.003 14.881 1.00 87.88 104 PHE A O 1
ATOM 846 N N . ALA A 1 105 ? -11.140 8.243 14.622 1.00 78.75 105 ALA A N 1
ATOM 847 C CA . ALA A 1 105 ? -12.378 8.923 14.964 1.00 78.75 105 ALA A CA 1
ATOM 848 C C . ALA A 1 105 ? -12.839 8.649 16.406 1.00 78.75 105 ALA A C 1
ATOM 850 O O . ALA A 1 105 ? -12.460 7.628 16.988 1.00 78.75 105 ALA A O 1
ATOM 851 N N . PR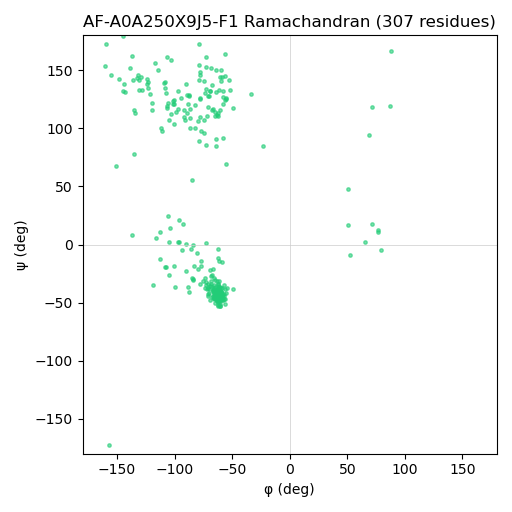O A 1 106 ? -13.728 9.495 16.971 1.00 84.31 106 PRO A N 1
ATOM 852 C CA . PRO A 1 106 ? -14.625 9.051 18.036 1.00 84.31 106 PRO A CA 1
ATOM 853 C C . PRO A 1 106 ? -15.453 7.832 17.579 1.00 84.31 106 PRO A C 1
ATOM 855 O O . PRO A 1 106 ? -15.534 7.565 16.375 1.00 84.31 106 PRO A O 1
ATOM 858 N N . PRO A 1 107 ? -16.081 7.092 18.513 1.00 88.81 107 PRO A N 1
ATOM 859 C CA . PRO A 1 107 ? -16.884 5.929 18.162 1.00 88.81 107 PRO A CA 1
ATOM 860 C C . PRO A 1 107 ? -17.926 6.258 17.085 1.00 88.81 107 PRO A C 1
ATOM 862 O O . PRO A 1 107 ? -18.641 7.258 17.186 1.00 88.81 107 PRO A O 1
ATOM 865 N N . LEU A 1 108 ? -18.015 5.407 16.064 1.00 89.81 108 LEU A N 1
ATOM 866 C CA . LEU A 1 108 ? -19.060 5.451 15.050 1.00 89.81 108 LEU A CA 1
ATOM 867 C C . LEU A 1 108 ? -20.421 5.291 15.733 1.00 89.81 108 LEU A C 1
ATOM 869 O O . LEU A 1 108 ? -20.574 4.477 16.652 1.00 89.81 108 LEU A O 1
ATOM 873 N N . GLY A 1 109 ? -21.425 6.039 15.268 1.00 88.56 109 GLY A N 1
ATOM 874 C CA . GLY A 1 109 ? -22.799 5.822 15.714 1.00 88.56 109 GLY A CA 1
ATOM 875 C C . GLY A 1 109 ? -23.218 4.370 15.456 1.00 88.56 109 GLY A C 1
ATOM 876 O O . GLY A 1 109 ? -22.806 3.778 14.460 1.00 88.56 109 GLY A O 1
ATOM 877 N N . GLY A 1 110 ? -24.040 3.782 16.333 1.00 82.94 110 GLY A N 1
ATOM 878 C CA . GLY A 1 110 ? -24.355 2.343 16.294 1.00 82.94 110 GLY A CA 1
ATOM 879 C C . GLY A 1 110 ? -24.773 1.813 14.913 1.00 82.94 110 GLY A C 1
ATOM 880 O O . GLY A 1 110 ? -24.322 0.741 14.521 1.00 82.94 110 GLY A O 1
ATOM 881 N N . ALA A 1 111 ? -25.541 2.598 14.151 1.00 88.50 111 ALA A N 1
ATOM 882 C CA . ALA A 1 111 ? -25.988 2.272 12.792 1.00 88.50 111 ALA A CA 1
ATOM 883 C C . ALA A 1 111 ? -25.246 3.038 11.675 1.00 88.50 111 ALA A C 1
ATOM 885 O O . ALA A 1 111 ? -25.585 2.894 10.504 1.00 88.50 111 ALA A O 1
ATOM 886 N N . GLU A 1 112 ? -24.260 3.877 12.002 1.00 92.69 112 GLU A N 1
ATOM 887 C CA . GLU A 1 112 ? -23.521 4.640 10.993 1.00 92.69 112 GLU A CA 1
ATOM 888 C C . GLU A 1 112 ? -22.570 3.706 10.229 1.00 92.69 112 GLU A C 1
ATOM 890 O O . GLU A 1 112 ? -21.821 2.914 10.823 1.00 92.69 112 GLU A O 1
ATOM 895 N N . SER A 1 113 ? -22.621 3.778 8.897 1.00 93.44 113 SER A N 1
ATOM 896 C CA . SER A 1 113 ? -21.671 3.090 8.027 1.00 93.44 113 SER A CA 1
ATOM 897 C C . SER A 1 113 ? -20.361 3.872 7.961 1.00 93.44 113 SER A C 1
ATOM 899 O O . SER A 1 113 ? -20.328 5.095 8.131 1.00 93.44 113 SER A O 1
ATOM 901 N N . LEU A 1 114 ? -19.262 3.174 7.666 1.00 92.88 114 LEU A N 1
ATOM 902 C CA . LEU A 1 114 ? -17.971 3.833 7.495 1.00 92.88 114 LEU A CA 1
ATOM 903 C C . LEU A 1 114 ? -18.004 4.838 6.329 1.00 92.88 114 LEU A C 1
ATOM 905 O O . LEU A 1 114 ? -17.453 5.932 6.443 1.00 92.88 114 LEU A O 1
ATOM 909 N N . GLN A 1 115 ? -18.699 4.499 5.238 1.00 94.44 115 GLN A N 1
ATOM 910 C CA . GLN A 1 115 ? -18.872 5.394 4.090 1.00 94.44 115 GLN A CA 1
ATOM 911 C C . GLN A 1 115 ? -19.580 6.688 4.493 1.00 94.44 115 GLN A C 1
ATOM 913 O O . GLN A 1 115 ? -19.070 7.770 4.205 1.00 94.44 115 GLN A O 1
ATOM 918 N N . SER A 1 116 ? -20.724 6.595 5.182 1.00 93.00 116 SER A N 1
ATOM 919 C CA . SER A 1 116 ? -21.487 7.772 5.610 1.00 93.00 116 SER A CA 1
ATOM 920 C C . SER A 1 116 ? -20.681 8.648 6.569 1.00 93.00 116 SER A C 1
ATOM 922 O O . SER A 1 116 ? -20.680 9.871 6.417 1.00 93.00 116 SER A O 1
ATOM 924 N N . TYR A 1 117 ? -19.934 8.035 7.495 1.00 91.69 117 TYR A N 1
ATOM 925 C CA . TYR A 1 117 ? -19.046 8.761 8.400 1.00 91.69 117 TYR A CA 1
ATOM 926 C C . TYR A 1 117 ? -17.963 9.538 7.635 1.00 91.69 117 TYR A C 1
ATOM 928 O O . TYR A 1 117 ? -17.826 10.748 7.815 1.00 91.69 117 TYR A O 1
ATOM 936 N N . VAL A 1 118 ? -17.214 8.876 6.745 1.00 91.31 118 VAL A N 1
ATOM 937 C CA . VAL A 1 118 ? -16.123 9.518 5.987 1.00 91.31 118 VAL A CA 1
ATOM 938 C C . VAL A 1 118 ? -16.660 10.563 5.012 1.00 91.31 118 VAL A C 1
ATOM 940 O O . VAL A 1 118 ? -16.065 11.630 4.859 1.00 91.31 118 VAL A O 1
ATOM 943 N N . GLN A 1 119 ? -17.802 10.313 4.372 1.00 91.44 119 GLN A N 1
ATOM 944 C CA . GLN A 1 119 ? -18.455 11.297 3.512 1.00 91.44 119 GLN A CA 1
ATOM 945 C C . GLN A 1 119 ? -18.818 12.561 4.295 1.00 91.44 119 GLN A C 1
ATOM 947 O O . GLN A 1 119 ? -18.543 13.659 3.820 1.00 91.44 119 GLN A O 1
ATOM 952 N N . ARG A 1 120 ? -19.350 12.412 5.512 1.00 89.69 120 ARG A N 1
ATOM 953 C CA . ARG A 1 120 ? -19.636 13.533 6.409 1.00 89.69 120 ARG A CA 1
ATOM 954 C C . ARG A 1 120 ? -18.360 14.285 6.790 1.00 89.69 120 ARG A C 1
ATOM 956 O O . ARG A 1 120 ? -18.306 15.486 6.579 1.00 89.69 120 ARG A O 1
ATOM 963 N N . GLN A 1 121 ? -17.321 13.600 7.272 1.00 86.50 121 GLN A N 1
ATOM 964 C CA . GLN A 1 121 ? -16.056 14.248 7.667 1.00 86.50 121 GLN A CA 1
ATOM 965 C C . GLN A 1 121 ? -15.378 14.992 6.504 1.00 86.50 121 GLN A C 1
ATOM 967 O O . GLN A 1 121 ? -14.901 16.110 6.662 1.00 86.50 121 GLN A O 1
ATOM 972 N N . THR A 1 122 ? -15.391 14.409 5.303 1.00 84.25 122 THR A N 1
ATOM 973 C CA . THR A 1 122 ? -14.716 14.992 4.132 1.00 84.25 122 THR A CA 1
ATOM 974 C C . THR A 1 122 ? -15.492 16.121 3.452 1.00 84.25 122 THR A C 1
ATOM 976 O O . THR A 1 122 ? -14.880 16.909 2.737 1.00 84.25 122 THR A O 1
ATOM 979 N N . GLN A 1 123 ? -16.813 16.216 3.635 1.00 78.56 123 GLN A N 1
ATOM 980 C CA . GLN A 1 123 ? -17.640 17.271 3.031 1.00 78.56 123 GLN A CA 1
ATOM 981 C C . GLN A 1 123 ? -17.461 18.640 3.691 1.00 78.56 123 GLN A C 1
ATOM 983 O O . GLN A 1 123 ? -17.632 19.652 3.016 1.00 78.56 123 GLN A O 1
ATOM 988 N N . PHE A 1 124 ? -17.124 18.680 4.980 1.00 61.72 124 PHE A N 1
ATOM 989 C CA . PHE A 1 124 ? -17.030 19.935 5.730 1.00 61.72 124 PHE A CA 1
ATOM 990 C C . PHE A 1 124 ? -15.635 20.574 5.702 1.00 61.72 124 PHE A C 1
ATOM 992 O O . PHE A 1 124 ? -15.451 21.623 6.307 1.00 61.72 124 PHE A O 1
ATOM 999 N N . ASP A 1 125 ? -14.660 19.958 5.016 1.00 59.47 125 ASP A N 1
ATOM 1000 C CA . ASP A 1 125 ? -13.230 20.334 5.050 1.00 59.47 125 ASP A CA 1
ATOM 1001 C C . ASP A 1 125 ? -12.671 20.475 6.486 1.00 59.47 125 ASP A C 1
ATOM 1003 O O . ASP A 1 125 ? -11.612 21.052 6.735 1.00 59.47 125 ASP A O 1
ATOM 1007 N N . GLU A 1 126 ? -13.398 19.921 7.459 1.00 55.03 126 GLU A N 1
ATOM 1008 C CA . GLU A 1 126 ? -12.999 19.843 8.850 1.00 55.03 126 GLU A CA 1
ATOM 1009 C C . GLU A 1 126 ? -11.919 18.771 8.972 1.00 55.03 126 GLU A C 1
ATOM 1011 O O . GLU A 1 126 ? -11.981 17.744 8.299 1.00 55.03 126 GLU A O 1
ATOM 1016 N N . ASN A 1 127 ? -10.914 19.047 9.811 1.00 64.56 127 ASN A N 1
ATOM 1017 C CA . ASN A 1 127 ? -9.777 18.194 10.172 1.00 64.56 127 ASN A CA 1
ATOM 1018 C C . ASN A 1 127 ? -10.035 16.689 9.972 1.00 64.56 127 ASN A C 1
ATOM 1020 O O . ASN A 1 127 ? -10.388 16.001 10.928 1.00 64.56 127 ASN A O 1
ATOM 1024 N N . ASN A 1 128 ? -9.828 16.171 8.753 1.00 72.25 128 ASN A N 1
ATOM 1025 C CA . ASN A 1 128 ? -10.054 14.757 8.466 1.00 72.25 128 ASN A CA 1
ATOM 1026 C C . ASN A 1 128 ? -9.100 13.945 9.341 1.00 72.25 128 ASN A C 1
ATOM 1028 O O . ASN A 1 128 ? -7.881 14.011 9.121 1.00 72.25 128 ASN A O 1
ATOM 1032 N N . PRO A 1 129 ? -9.611 13.208 10.342 1.00 81.94 129 PRO A N 1
ATOM 1033 C CA . PRO A 1 129 ? -8.736 12.511 11.252 1.00 81.94 129 PRO A CA 1
ATOM 1034 C C . PRO A 1 129 ? -8.076 11.377 10.472 1.00 81.94 129 PRO A C 1
ATOM 1036 O O . PRO A 1 129 ? -8.732 10.657 9.724 1.00 81.94 129 PRO A O 1
ATOM 1039 N N . GLY A 1 130 ? -6.761 11.252 10.596 1.00 90.50 130 GLY A N 1
ATOM 1040 C CA . GLY A 1 130 ? -5.984 10.323 9.788 1.00 90.50 130 GLY A CA 1
ATOM 1041 C C . GLY A 1 130 ? -4.662 9.954 10.448 1.00 90.50 130 GLY A C 1
ATOM 1042 O O . GLY A 1 130 ? -4.405 10.359 11.583 1.00 90.50 130 GLY A O 1
ATOM 1043 N N . PRO A 1 131 ? -3.782 9.230 9.740 1.00 92.31 131 PRO A N 1
ATOM 1044 C CA . PRO A 1 131 ? -2.509 8.753 10.292 1.00 92.31 131 PRO A CA 1
ATOM 1045 C C . PRO A 1 131 ? -1.545 9.863 10.731 1.00 92.31 131 PRO A C 1
ATOM 1047 O O . PRO A 1 131 ? -0.538 9.592 11.377 1.00 92.31 131 PRO A O 1
ATOM 1050 N N . THR A 1 132 ? -1.832 11.116 10.370 1.00 92.25 132 THR A N 1
ATOM 1051 C CA . THR A 1 132 ? -1.103 12.307 10.819 1.00 92.25 132 THR A CA 1
ATOM 1052 C C . THR A 1 132 ? -1.466 12.736 12.243 1.00 92.25 132 THR A C 1
ATOM 1054 O O . THR A 1 132 ? -0.747 13.566 12.805 1.00 92.25 132 THR A O 1
ATOM 1057 N N . LEU A 1 133 ? -2.554 12.216 12.823 1.00 91.25 133 LEU A N 1
ATOM 1058 C CA . LEU A 1 133 ? -2.997 12.519 14.182 1.00 91.25 133 LEU A CA 1
ATOM 1059 C C . LEU A 1 133 ? -2.155 11.740 15.200 1.00 91.25 133 LEU A C 1
ATOM 1061 O O . LEU A 1 133 ? -2.049 10.514 15.138 1.00 91.25 133 LEU A O 1
ATOM 1065 N N . GLU A 1 134 ? -1.572 12.450 16.160 1.00 89.62 134 GLU A N 1
ATOM 1066 C CA . GLU A 1 134 ? -0.821 11.831 17.255 1.00 89.62 134 GLU A CA 1
ATOM 1067 C C . GLU A 1 134 ? -1.762 11.041 18.170 1.00 89.62 134 GLU A C 1
ATOM 1069 O O . GLU A 1 134 ? -2.873 11.474 18.460 1.00 89.62 134 GLU A O 1
ATOM 1074 N N . GLY A 1 135 ? -1.335 9.846 18.580 1.00 91.69 135 GLY A N 1
ATOM 1075 C CA . GLY A 1 135 ? -2.172 8.918 19.347 1.00 91.69 135 GLY A CA 1
ATOM 1076 C C . GLY A 1 135 ? -3.187 8.122 18.517 1.00 91.69 135 GLY A C 1
ATOM 1077 O O . GLY A 1 135 ? -3.820 7.227 19.063 1.00 91.69 135 GLY A O 1
ATOM 1078 N N . SER A 1 136 ? -3.309 8.374 17.206 1.00 94.75 136 SER A N 1
ATOM 1079 C CA . SER A 1 136 ? -4.175 7.555 16.341 1.00 94.75 136 SER A CA 1
ATOM 1080 C C . SER A 1 136 ? -3.648 6.136 16.132 1.00 94.75 136 SER A C 1
ATOM 1082 O O . SER A 1 136 ? -4.410 5.242 15.785 1.00 94.75 136 SER A O 1
ATOM 1084 N N . LEU A 1 137 ? -2.348 5.898 16.324 1.00 96.81 137 LEU A N 1
ATOM 1085 C CA . LEU A 1 137 ? -1.767 4.564 16.225 1.00 96.81 137 LEU A CA 1
ATOM 1086 C C . LEU A 1 137 ? -2.073 3.767 17.501 1.00 96.81 137 LEU A C 1
ATOM 1088 O O . LEU A 1 137 ? -1.506 4.046 18.556 1.00 96.81 137 LEU A O 1
ATOM 1092 N N . VAL A 1 138 ? -2.940 2.760 17.389 1.00 96.56 138 VAL A N 1
ATOM 1093 C CA . VAL A 1 138 ? -3.422 1.960 18.531 1.00 96.56 138 VAL A CA 1
ATOM 1094 C C . VAL A 1 138 ? -2.727 0.611 18.662 1.00 96.56 138 VAL A C 1
ATOM 1096 O O . VAL A 1 138 ? -2.740 0.011 19.733 1.00 96.56 138 VAL A O 1
ATOM 1099 N N . PHE A 1 139 ? -2.085 0.134 17.595 1.00 96.38 139 PHE A N 1
ATOM 1100 C CA . PHE A 1 139 ? -1.316 -1.103 17.626 1.00 96.38 139 PHE A CA 1
ATOM 1101 C C . PHE A 1 139 ? -0.131 -1.054 16.666 1.00 96.38 139 PHE A C 1
ATOM 1103 O O . PHE A 1 139 ? -0.230 -0.537 15.552 1.00 96.38 139 PHE A O 1
ATOM 1110 N N . ALA A 1 140 ? 0.979 -1.647 17.097 1.00 96.62 140 ALA A N 1
ATOM 1111 C CA . ALA A 1 140 ? 2.142 -1.905 16.269 1.00 96.62 140 ALA A CA 1
ATOM 1112 C C . ALA A 1 140 ? 2.767 -3.246 16.654 1.00 96.62 140 ALA A C 1
ATOM 1114 O O . ALA A 1 140 ? 3.004 -3.508 17.836 1.00 96.62 140 ALA A O 1
ATOM 1115 N N . SER A 1 141 ? 3.052 -4.086 15.658 1.00 95.00 141 SER A N 1
ATOM 1116 C CA . SER A 1 141 ? 3.668 -5.385 15.893 1.00 95.00 141 SER A CA 1
ATOM 1117 C C . SER A 1 141 ? 5.071 -5.236 16.478 1.00 95.00 141 SER A C 1
ATOM 1119 O O . SER A 1 141 ? 5.802 -4.284 16.189 1.00 95.00 141 SER A O 1
ATOM 1121 N N . LYS A 1 142 ? 5.492 -6.224 17.276 1.00 94.31 142 LYS A N 1
ATOM 1122 C CA . LYS A 1 142 ? 6.860 -6.274 17.821 1.00 94.31 142 LYS A CA 1
ATOM 1123 C C . LYS A 1 142 ? 7.910 -6.247 16.709 1.00 94.31 142 LYS A C 1
ATOM 1125 O O . LYS A 1 142 ? 8.968 -5.648 16.887 1.00 94.31 142 LYS A O 1
ATOM 1130 N N . GLN A 1 143 ? 7.607 -6.872 15.570 1.00 90.50 143 GLN A N 1
ATOM 1131 C CA . GLN A 1 143 ? 8.477 -6.863 14.401 1.00 90.50 143 GLN A CA 1
ATOM 1132 C C . GLN A 1 143 ? 8.589 -5.459 13.793 1.00 90.50 143 GLN A C 1
ATOM 1134 O O . GLN A 1 143 ? 9.693 -5.038 13.471 1.00 90.50 143 GLN A O 1
ATOM 1139 N N . PHE A 1 144 ? 7.495 -4.689 13.721 1.00 92.06 144 PHE A N 1
ATOM 1140 C CA . PHE A 1 144 ? 7.539 -3.301 13.246 1.00 92.06 144 PHE A CA 1
ATOM 1141 C C . PHE A 1 144 ? 8.402 -2.423 14.144 1.00 92.06 144 PHE A C 1
ATOM 1143 O O . PHE A 1 144 ? 9.274 -1.712 13.650 1.00 92.06 144 PHE A O 1
ATOM 1150 N N . LEU A 1 145 ? 8.198 -2.509 15.460 1.00 93.50 145 LEU A N 1
ATOM 1151 C CA . LEU A 1 145 ? 8.997 -1.753 16.422 1.00 93.50 145 LEU A CA 1
ATOM 1152 C C . LEU A 1 145 ? 10.487 -2.093 16.293 1.00 93.50 145 LEU A C 1
ATOM 1154 O O . LEU A 1 145 ? 11.318 -1.194 16.217 1.00 93.50 145 LEU A O 1
ATOM 1158 N N . ARG A 1 146 ? 10.825 -3.380 16.170 1.00 91.00 146 ARG A N 1
ATOM 1159 C CA . ARG A 1 146 ? 12.208 -3.842 15.995 1.00 91.00 146 ARG A CA 1
ATOM 1160 C C . ARG A 1 146 ? 12.827 -3.372 14.679 1.00 91.00 146 ARG A C 1
ATOM 1162 O O . ARG A 1 146 ? 13.916 -2.810 14.700 1.00 91.00 146 ARG A O 1
ATOM 1169 N N . ASP A 1 147 ? 12.136 -3.574 13.557 1.00 85.81 147 ASP A N 1
ATOM 1170 C CA . ASP A 1 147 ? 12.616 -3.209 12.216 1.00 85.81 147 ASP A CA 1
ATOM 1171 C C . ASP A 1 147 ? 12.861 -1.706 12.084 1.00 85.81 147 ASP A C 1
ATOM 1173 O O . ASP A 1 147 ? 13.724 -1.282 11.317 1.00 85.81 147 ASP A O 1
ATOM 1177 N N . GLN A 1 148 ? 12.078 -0.907 12.811 1.00 86.94 148 GLN A N 1
ATOM 1178 C CA . GLN A 1 148 ? 12.173 0.548 12.804 1.00 86.94 148 GLN A CA 1
ATOM 1179 C C . GLN A 1 148 ? 13.026 1.113 13.948 1.00 86.94 148 GLN A C 1
ATOM 1181 O O . GLN A 1 148 ? 13.151 2.332 14.059 1.00 86.94 148 GLN A O 1
ATOM 1186 N N . ASN A 1 149 ? 13.611 0.242 14.780 1.00 88.81 149 ASN A N 1
ATOM 1187 C CA . ASN A 1 149 ? 14.367 0.603 15.978 1.00 88.81 149 ASN A CA 1
ATOM 1188 C C . ASN A 1 149 ? 13.599 1.571 16.903 1.00 88.81 149 ASN A C 1
ATOM 1190 O O . ASN A 1 149 ? 14.123 2.598 17.330 1.00 88.81 149 ASN A O 1
ATOM 1194 N N . LEU A 1 150 ? 12.334 1.248 17.170 1.00 92.75 150 LEU A N 1
ATOM 1195 C CA . LEU A 1 150 ? 11.415 2.015 18.007 1.00 92.75 150 LEU A CA 1
ATOM 1196 C C . LEU A 1 150 ? 11.183 1.277 19.324 1.00 92.75 150 LEU A C 1
ATOM 1198 O O . LEU A 1 150 ? 11.002 0.058 19.346 1.00 92.75 150 LEU A O 1
ATOM 1202 N N . CYS A 1 151 ? 11.135 2.014 20.428 1.00 95.69 151 CYS A N 1
ATOM 1203 C CA . CYS A 1 151 ? 11.060 1.416 21.758 1.00 95.69 151 CYS A CA 1
ATOM 1204 C C . CYS A 1 151 ? 9.631 1.045 22.167 1.00 95.69 151 CYS A C 1
ATOM 1206 O O . CYS A 1 151 ? 9.429 0.136 22.971 1.00 95.69 151 CYS A O 1
ATOM 1208 N N . ASN A 1 152 ? 8.630 1.779 21.679 1.00 96.94 152 ASN A N 1
ATOM 1209 C CA . ASN A 1 152 ? 7.241 1.624 22.108 1.00 96.94 152 ASN A CA 1
ATOM 1210 C C . ASN A 1 152 ? 6.241 2.186 21.082 1.00 96.94 152 ASN A C 1
ATOM 1212 O O . ASN A 1 152 ? 6.609 2.829 20.098 1.00 96.94 152 ASN A O 1
ATOM 1216 N N . LEU A 1 153 ? 4.952 1.945 21.344 1.00 97.00 153 LEU A N 1
ATOM 1217 C CA . LEU A 1 153 ? 3.839 2.381 20.498 1.00 97.00 153 LEU A CA 1
ATOM 1218 C C . LEU A 1 153 ? 3.754 3.909 20.351 1.00 97.00 153 LEU A C 1
ATOM 1220 O O . LEU A 1 153 ? 3.438 4.394 19.269 1.00 97.00 153 LEU A O 1
ATOM 1224 N N . GLN A 1 154 ? 4.061 4.670 21.405 1.00 97.19 154 GLN A N 1
ATOM 1225 C CA . GLN A 1 154 ? 4.006 6.134 21.358 1.00 97.19 154 GLN A CA 1
ATOM 1226 C C . GLN A 1 154 ? 5.054 6.697 20.392 1.00 97.19 154 GLN A C 1
ATOM 1228 O O . GLN A 1 154 ? 4.747 7.549 19.558 1.00 97.19 154 GLN A O 1
ATOM 1233 N N . GLU A 1 155 ? 6.288 6.198 20.476 1.00 96.50 155 GLU A N 1
ATOM 1234 C CA . GLU A 1 155 ? 7.370 6.574 19.567 1.00 96.50 155 GLU A CA 1
ATOM 1235 C C . GLU A 1 155 ? 7.028 6.200 18.118 1.00 96.50 155 GLU A C 1
ATOM 1237 O O . GLU A 1 155 ? 7.193 7.015 17.207 1.00 96.50 155 GLU A O 1
ATOM 1242 N N . ALA A 1 156 ? 6.458 5.008 17.915 1.00 95.94 156 ALA A N 1
ATOM 1243 C CA . ALA A 1 156 ? 5.949 4.578 16.620 1.00 95.94 156 ALA A CA 1
ATOM 1244 C C . ALA A 1 156 ? 4.854 5.494 16.075 1.00 95.94 156 ALA A C 1
ATOM 1246 O O . ALA A 1 156 ? 4.925 5.892 14.912 1.00 95.94 156 ALA A O 1
ATOM 1247 N N . GLY A 1 157 ? 3.887 5.882 16.907 1.00 95.69 157 GLY A N 1
ATOM 1248 C CA . GLY A 1 157 ? 2.819 6.804 16.531 1.00 95.69 157 GLY A CA 1
ATOM 1249 C C . GLY A 1 157 ? 3.375 8.143 16.060 1.00 95.69 157 GLY A C 1
ATOM 1250 O O . GLY A 1 157 ? 3.027 8.610 14.976 1.00 95.69 157 GLY A O 1
ATOM 1251 N N . ASN A 1 158 ? 4.316 8.711 16.815 1.00 94.75 158 ASN A N 1
ATOM 1252 C CA . ASN A 1 158 ? 4.969 9.972 16.465 1.00 94.75 158 ASN A CA 1
ATOM 1253 C C . ASN A 1 158 ? 5.747 9.861 15.143 1.00 94.75 158 ASN A C 1
ATOM 1255 O O . ASN A 1 158 ? 5.639 10.730 14.274 1.00 94.75 158 ASN A O 1
ATOM 1259 N N . ARG A 1 159 ? 6.515 8.779 14.966 1.00 93.38 159 ARG A N 1
ATOM 1260 C CA . ARG A 1 159 ? 7.333 8.549 13.768 1.00 93.38 159 ARG A CA 1
ATOM 1261 C C . ARG A 1 159 ? 6.478 8.359 12.516 1.00 93.38 159 ARG A C 1
ATOM 1263 O O . ARG A 1 159 ? 6.748 8.980 11.489 1.00 93.38 159 ARG A O 1
ATOM 1270 N N . VAL A 1 160 ? 5.433 7.542 12.607 1.00 92.38 160 VAL A N 1
ATOM 1271 C CA . VAL A 1 160 ? 4.495 7.290 11.507 1.00 92.38 160 VAL A CA 1
ATOM 1272 C C . VAL A 1 160 ? 3.725 8.559 11.149 1.00 92.38 160 VAL A C 1
ATOM 1274 O O . VAL A 1 160 ? 3.627 8.888 9.967 1.00 92.38 160 VAL A O 1
ATOM 1277 N N . ALA A 1 161 ? 3.256 9.328 12.136 1.00 92.56 161 ALA A N 1
ATOM 1278 C CA . ALA A 1 161 ? 2.594 10.606 11.882 1.00 92.56 161 ALA A CA 1
ATOM 1279 C C . ALA A 1 161 ? 3.513 11.584 11.131 1.00 92.56 161 ALA A C 1
ATOM 1281 O O . ALA A 1 161 ? 3.091 12.211 10.157 1.00 92.56 161 ALA A O 1
ATOM 1282 N N . GLN A 1 162 ? 4.792 11.669 11.515 1.00 91.19 162 GLN A N 1
ATOM 1283 C CA . GLN A 1 162 ? 5.790 12.453 10.780 1.00 91.19 162 GLN A CA 1
ATOM 1284 C C . GLN A 1 162 ? 5.978 11.958 9.341 1.00 91.19 162 GLN A C 1
ATOM 1286 O O . GLN A 1 162 ? 6.062 12.781 8.429 1.00 91.19 162 GLN A O 1
ATOM 1291 N N . TRP A 1 163 ? 6.010 10.643 9.107 1.00 90.19 163 TRP A N 1
ATOM 1292 C CA . TRP A 1 163 ? 6.093 10.094 7.753 1.00 90.19 163 TRP A CA 1
ATOM 1293 C C . TRP A 1 163 ? 4.887 10.472 6.905 1.00 90.19 163 TRP A C 1
ATOM 1295 O O . TRP A 1 163 ? 5.075 10.951 5.794 1.00 90.19 163 TRP A O 1
ATOM 1305 N N . PHE A 1 164 ? 3.664 10.330 7.415 1.00 89.56 164 PHE A N 1
ATOM 1306 C CA . PHE A 1 164 ? 2.471 10.743 6.672 1.00 89.56 164 PHE A CA 1
ATOM 1307 C C . PHE A 1 164 ? 2.443 12.251 6.401 1.00 89.56 164 PHE A C 1
ATOM 1309 O O . PHE A 1 164 ? 1.961 12.671 5.355 1.00 89.56 164 PHE A O 1
ATOM 1316 N N . ARG A 1 165 ? 3.012 13.083 7.283 1.00 87.12 165 ARG A N 1
ATOM 1317 C CA . ARG A 1 165 ? 3.167 14.525 7.023 1.00 87.12 165 ARG A CA 1
ATOM 1318 C C . ARG A 1 165 ? 4.229 14.802 5.956 1.00 87.12 165 ARG A C 1
ATOM 1320 O O . ARG A 1 165 ? 3.989 15.613 5.067 1.00 87.12 165 ARG A O 1
ATOM 1327 N N . GLY A 1 166 ? 5.384 14.140 6.018 1.00 83.31 166 GLY A N 1
ATOM 1328 C CA . GLY A 1 166 ? 6.556 14.449 5.190 1.00 83.31 166 GLY A CA 1
ATOM 1329 C C . GLY A 1 166 ? 6.606 13.737 3.836 1.00 83.31 166 GLY A C 1
ATOM 1330 O O . GLY A 1 166 ? 7.005 14.334 2.836 1.00 83.31 166 GLY A O 1
ATOM 1331 N N . ILE A 1 167 ? 6.151 12.488 3.763 1.00 82.69 167 ILE A N 1
ATOM 1332 C CA . ILE A 1 167 ? 6.312 11.612 2.599 1.00 82.69 167 ILE A CA 1
ATOM 1333 C C . ILE A 1 167 ? 5.102 11.742 1.666 1.00 82.69 167 ILE A C 1
ATOM 1335 O O . ILE A 1 167 ? 3.984 11.364 2.009 1.00 82.69 167 ILE A O 1
ATOM 1339 N N . ALA A 1 168 ? 5.341 12.238 0.448 1.00 80.06 168 ALA A N 1
ATOM 1340 C CA . ALA A 1 168 ? 4.289 12.508 -0.535 1.00 80.06 168 ALA A CA 1
ATOM 1341 C C . ALA A 1 168 ? 3.437 11.278 -0.884 1.00 80.06 168 ALA A C 1
ATOM 1343 O O . ALA A 1 168 ? 2.212 11.391 -0.914 1.00 80.06 168 ALA A O 1
ATOM 1344 N N . ILE A 1 169 ? 4.063 10.109 -1.073 1.00 79.88 169 ILE A N 1
ATOM 1345 C CA . ILE A 1 169 ? 3.338 8.878 -1.421 1.00 79.88 169 ILE A CA 1
ATOM 1346 C C . ILE A 1 169 ? 2.355 8.449 -0.321 1.00 79.88 169 ILE A C 1
ATOM 1348 O O . ILE A 1 169 ? 1.262 8.000 -0.639 1.00 79.88 169 ILE A O 1
ATOM 1352 N N . LEU A 1 170 ? 2.676 8.671 0.960 1.00 85.44 170 LEU A N 1
ATOM 1353 C CA . LEU A 1 170 ? 1.774 8.346 2.074 1.00 85.44 170 LEU A CA 1
ATOM 1354 C C . LEU A 1 170 ? 0.588 9.321 2.165 1.00 85.44 170 LEU A C 1
ATOM 1356 O O . LEU A 1 170 ? -0.517 8.926 2.528 1.00 85.44 170 LEU A O 1
ATOM 1360 N N . ARG A 1 171 ? 0.783 10.594 1.790 1.00 86.19 171 ARG A N 1
ATOM 1361 C CA . ARG A 1 171 ? -0.330 11.556 1.674 1.00 86.19 171 ARG A CA 1
ATOM 1362 C C . ARG A 1 171 ? -1.284 11.173 0.548 1.00 86.19 171 ARG A C 1
ATOM 1364 O O . ARG A 1 171 ? -2.495 11.205 0.736 1.00 86.19 171 ARG A O 1
ATOM 1371 N N . GLN A 1 172 ? -0.735 10.794 -0.603 1.00 81.75 172 GLN A N 1
ATOM 1372 C CA . GLN A 1 172 ? -1.517 10.343 -1.756 1.00 81.75 172 GLN A CA 1
ATOM 1373 C C . GLN A 1 172 ? -2.244 9.030 -1.461 1.00 81.75 172 GLN A C 1
ATOM 1375 O O . GLN A 1 172 ? -3.396 8.871 -1.843 1.00 81.75 172 GLN A O 1
ATOM 1380 N N . GLU A 1 173 ? -1.601 8.110 -0.748 1.00 86.69 173 GLU A N 1
ATOM 1381 C CA . GLU A 1 173 ? -2.222 6.884 -0.252 1.00 86.69 173 GLU A CA 1
ATOM 1382 C C . GLU A 1 173 ? -3.439 7.190 0.633 1.00 86.69 173 GLU A C 1
ATOM 1384 O O . GLU A 1 173 ? -4.514 6.629 0.428 1.00 86.69 173 GLU A O 1
ATOM 1389 N N . TRP A 1 174 ? -3.305 8.121 1.579 1.00 89.88 174 TRP A N 1
ATOM 1390 C CA . TRP A 1 174 ? -4.420 8.526 2.434 1.00 89.88 174 TRP A CA 1
ATOM 1391 C C . TRP A 1 174 ? -5.565 9.175 1.642 1.00 89.88 174 TRP A C 1
ATOM 1393 O O . TRP A 1 174 ? -6.734 8.875 1.872 1.00 89.88 174 TRP A O 1
ATOM 1403 N N . GLN A 1 175 ? -5.250 10.016 0.656 1.00 87.50 175 GLN A N 1
ATOM 1404 C CA . GLN A 1 175 ? -6.259 10.582 -0.244 1.00 87.50 175 GLN A CA 1
ATOM 1405 C C . GLN A 1 175 ? -6.981 9.496 -1.061 1.00 87.50 175 GLN A C 1
ATOM 1407 O O . GLN A 1 175 ? -8.199 9.584 -1.237 1.00 87.50 175 GLN A O 1
ATOM 1412 N N . ALA A 1 176 ? -6.263 8.456 -1.504 1.00 84.88 176 ALA A N 1
ATOM 1413 C CA . ALA A 1 176 ? -6.844 7.301 -2.197 1.00 84.88 176 ALA A CA 1
ATOM 1414 C C . ALA A 1 176 ? -7.832 6.580 -1.292 1.00 84.88 176 ALA A C 1
ATOM 1416 O O . ALA A 1 176 ? -8.969 6.324 -1.678 1.00 84.88 176 ALA A O 1
ATOM 1417 N N . HIS A 1 177 ? -7.397 6.317 -0.062 1.00 89.12 177 HIS A N 1
ATOM 1418 C CA . HIS A 1 177 ? -8.196 5.656 0.951 1.00 89.12 177 HIS A CA 1
ATOM 1419 C C . HIS A 1 177 ? -9.519 6.391 1.198 1.00 89.12 177 HIS A C 1
ATOM 1421 O O . HIS A 1 177 ? -10.587 5.789 1.105 1.00 89.12 177 HIS A O 1
ATOM 1427 N N . LEU A 1 178 ? -9.464 7.707 1.432 1.00 90.75 178 LEU A N 1
ATOM 1428 C CA . LEU A 1 178 ? -10.662 8.523 1.631 1.00 90.75 178 LEU A CA 1
ATOM 1429 C C . LEU A 1 178 ? -11.598 8.477 0.422 1.00 90.75 178 LEU A C 1
ATOM 1431 O O . LEU A 1 178 ? -12.813 8.378 0.589 1.00 90.75 178 LEU A O 1
ATOM 1435 N N . LYS A 1 179 ? -11.054 8.547 -0.797 1.00 89.25 179 LYS A N 1
ATOM 1436 C CA . LYS A 1 179 ? -11.863 8.484 -2.016 1.00 89.25 179 LYS A CA 1
ATOM 1437 C C . LYS A 1 179 ? -12.577 7.138 -2.149 1.00 89.25 179 LYS A C 1
ATOM 1439 O O . LYS A 1 179 ? -13.779 7.131 -2.394 1.00 89.25 179 LYS A O 1
ATOM 1444 N N . ASN A 1 180 ? -11.859 6.034 -1.961 1.00 88.50 180 ASN A N 1
ATOM 1445 C CA . ASN A 1 180 ? -12.411 4.687 -2.107 1.00 88.50 180 ASN A CA 1
ATOM 1446 C C . ASN A 1 180 ? -13.524 4.440 -1.083 1.00 88.50 180 ASN A C 1
ATOM 1448 O O . ASN A 1 180 ? -14.645 4.110 -1.462 1.00 88.50 180 ASN A O 1
ATOM 1452 N N . VAL A 1 181 ? -13.270 4.757 0.190 1.00 91.81 181 VAL A N 1
ATOM 1453 C CA . VAL A 1 181 ? -14.259 4.598 1.266 1.00 91.81 181 VAL A CA 1
ATOM 1454 C C . VAL A 1 181 ? -15.521 5.431 1.016 1.00 91.81 181 VAL A C 1
ATOM 1456 O O . VAL A 1 181 ? -16.627 4.963 1.278 1.00 91.81 181 VAL A O 1
ATOM 1459 N N . ARG A 1 182 ? -15.399 6.645 0.457 1.00 91.19 182 ARG A N 1
ATOM 1460 C CA . ARG A 1 182 ? -16.560 7.471 0.066 1.00 91.19 182 ARG A CA 1
ATOM 1461 C C . ARG A 1 182 ? -17.392 6.844 -1.050 1.00 91.19 182 ARG A C 1
ATOM 1463 O O . ARG A 1 182 ? -18.598 7.071 -1.103 1.00 91.19 182 ARG A O 1
ATOM 1470 N N . CYS A 1 183 ? -16.765 6.079 -1.933 1.00 89.25 183 CYS A N 1
ATOM 1471 C CA . CYS A 1 183 ? -17.439 5.338 -2.993 1.00 89.25 183 CYS A CA 1
ATOM 1472 C C . CYS A 1 183 ? -17.984 3.979 -2.526 1.00 89.25 183 CYS A C 1
ATOM 1474 O O . CYS A 1 183 ? -18.587 3.288 -3.339 1.00 89.25 183 CYS A O 1
ATOM 1476 N N . GLY A 1 184 ? -17.796 3.610 -1.252 1.00 89.94 184 GLY A N 1
ATOM 1477 C CA . GLY A 1 184 ? -18.164 2.290 -0.735 1.00 89.94 184 GLY A CA 1
ATOM 1478 C C . GLY A 1 184 ? -17.185 1.185 -1.140 1.00 89.94 184 GLY A C 1
ATOM 1479 O O . GLY A 1 184 ? -17.500 0.020 -0.976 1.00 89.94 184 GLY A 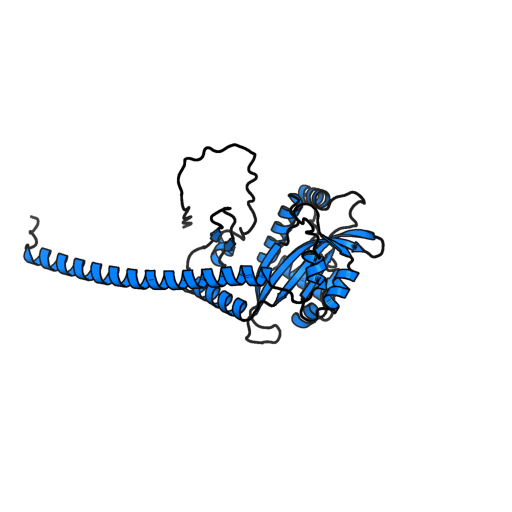O 1
ATOM 1480 N N . ASP A 1 185 ? -16.008 1.536 -1.665 1.00 86.69 185 ASP A N 1
ATOM 1481 C CA . ASP A 1 185 ? -14.966 0.576 -2.022 1.00 86.69 185 ASP A CA 1
ATOM 1482 C C . ASP A 1 185 ? -14.020 0.383 -0.831 1.00 86.69 185 ASP A C 1
ATOM 1484 O O . ASP A 1 185 ? -13.261 1.291 -0.466 1.00 86.69 185 ASP A O 1
ATOM 1488 N N . TYR A 1 186 ? -14.078 -0.797 -0.212 1.00 88.62 186 TYR A N 1
ATOM 1489 C CA . TYR A 1 186 ? -13.248 -1.158 0.936 1.00 88.62 186 TYR A CA 1
ATOM 1490 C C . TYR A 1 186 ? -12.100 -2.102 0.573 1.00 88.62 186 TYR A C 1
ATOM 1492 O O . TYR A 1 186 ? -11.457 -2.659 1.469 1.00 88.62 186 TYR A O 1
ATOM 1500 N N . LYS A 1 187 ? -11.787 -2.260 -0.720 1.00 83.69 187 LYS A N 1
ATOM 1501 C CA . LYS A 1 187 ? -10.657 -3.087 -1.144 1.00 83.69 187 LYS A CA 1
ATOM 1502 C C . LYS A 1 187 ? -9.343 -2.583 -0.540 1.00 83.69 187 LYS A C 1
ATOM 1504 O O . LYS A 1 187 ? -9.120 -1.369 -0.445 1.00 83.69 187 LYS A O 1
ATOM 1509 N N . PRO A 1 188 ? -8.419 -3.496 -0.189 1.00 82.38 188 PRO A N 1
ATOM 1510 C CA . PRO A 1 188 ? -7.097 -3.119 0.279 1.00 82.38 188 PRO A CA 1
ATOM 1511 C C . PRO A 1 188 ? -6.373 -2.242 -0.743 1.00 82.38 188 PRO A C 1
ATOM 1513 O O . PRO A 1 188 ? -6.145 -2.645 -1.887 1.00 82.38 188 PRO A O 1
ATOM 1516 N N . PHE A 1 189 ? -5.929 -1.062 -0.315 1.00 81.69 189 PHE A N 1
ATOM 1517 C CA . PHE A 1 189 ? -4.987 -0.290 -1.109 1.00 81.69 189 PHE A CA 1
ATOM 1518 C C . PHE A 1 189 ? -3.632 -0.984 -1.040 1.00 81.69 189 PHE A C 1
ATOM 1520 O O . PHE A 1 189 ? -2.979 -1.005 0.007 1.00 81.69 189 PHE A O 1
ATOM 1527 N N . THR A 1 190 ? -3.221 -1.561 -2.163 1.00 78.56 190 THR A N 1
ATOM 1528 C CA . THR A 1 190 ? -1.957 -2.281 -2.260 1.00 78.56 190 THR A CA 1
ATOM 1529 C C . THR A 1 190 ? -0.922 -1.398 -2.927 1.00 78.56 190 THR A C 1
ATOM 1531 O O . THR A 1 190 ? -1.108 -0.942 -4.054 1.00 78.56 190 THR A O 1
ATOM 1534 N N . PHE A 1 191 ? 0.201 -1.188 -2.255 1.00 76.19 191 PHE A N 1
ATOM 1535 C CA . PHE A 1 191 ? 1.349 -0.527 -2.854 1.00 76.19 191 PHE A CA 1
ATOM 1536 C C . PHE A 1 191 ? 2.632 -1.246 -2.483 1.00 76.19 191 PHE A C 1
ATOM 1538 O O . PHE A 1 191 ? 2.698 -2.060 -1.563 1.00 76.19 191 PHE A O 1
ATOM 1545 N N . ARG A 1 192 ? 3.675 -0.971 -3.253 1.00 75.19 192 ARG A N 1
ATOM 1546 C CA . ARG A 1 192 ? 4.984 -1.577 -3.059 1.00 75.19 192 ARG A CA 1
ATOM 1547 C C . ARG A 1 192 ? 5.984 -0.462 -2.883 1.00 75.19 192 ARG A C 1
ATOM 1549 O O . ARG A 1 192 ? 5.929 0.532 -3.603 1.00 75.19 192 ARG A O 1
ATOM 1556 N N . THR A 1 193 ? 6.898 -0.635 -1.942 1.00 74.38 193 THR A N 1
ATOM 1557 C CA . THR A 1 193 ? 8.029 0.275 -1.811 1.00 74.38 193 THR A CA 1
ATOM 1558 C C . THR A 1 193 ? 9.315 -0.510 -1.678 1.00 74.38 193 THR A C 1
ATOM 1560 O O . THR A 1 193 ? 9.357 -1.601 -1.099 1.00 74.38 193 THR A O 1
ATOM 1563 N N . VAL A 1 194 ? 10.368 0.069 -2.239 1.00 71.88 194 VAL A N 1
ATOM 1564 C CA . VAL A 1 194 ? 11.733 -0.358 -1.984 1.00 71.88 194 VAL A CA 1
ATOM 1565 C C . VAL A 1 194 ? 12.208 0.418 -0.768 1.00 71.88 194 VAL A C 1
ATOM 1567 O O . VAL A 1 194 ? 12.188 1.648 -0.752 1.00 71.88 194 VAL A O 1
ATOM 1570 N N . VAL A 1 195 ? 12.588 -0.304 0.277 1.00 69.69 195 VAL A N 1
ATOM 1571 C CA . VAL A 1 195 ? 13.253 0.279 1.438 1.00 69.69 195 VAL A CA 1
ATOM 1572 C C . VAL A 1 195 ? 14.748 0.194 1.154 1.00 69.69 195 VAL A C 1
ATOM 1574 O O . VAL A 1 195 ? 15.311 -0.900 1.118 1.00 69.69 195 VAL A O 1
ATOM 1577 N N . PHE A 1 196 ? 15.364 1.338 0.856 1.00 64.88 196 PHE A N 1
ATOM 1578 C CA . PHE A 1 196 ? 16.794 1.438 0.561 1.00 64.88 196 PHE A CA 1
ATOM 1579 C C . PHE A 1 196 ? 17.593 1.632 1.844 1.00 64.88 196 PHE A C 1
ATOM 1581 O O . PHE A 1 196 ? 17.316 2.564 2.596 1.00 64.88 196 PHE A O 1
ATOM 1588 N N . GLY A 1 197 ? 18.610 0.789 2.037 1.00 58.72 197 GLY A N 1
ATOM 1589 C CA . GLY A 1 197 ? 19.423 0.778 3.246 1.00 58.72 197 GLY A CA 1
ATOM 1590 C C . GLY A 1 197 ? 18.630 0.223 4.426 1.00 58.72 197 GLY A C 1
ATOM 1591 O O . GLY A 1 197 ? 17.606 0.775 4.829 1.00 58.72 197 GLY A O 1
ATOM 1592 N N . GLY A 1 198 ? 19.083 -0.885 5.004 1.00 53.00 198 GLY A N 1
ATOM 1593 C CA . GLY A 1 198 ? 18.554 -1.305 6.294 1.00 53.00 198 GLY A CA 1
ATOM 1594 C C . GLY A 1 198 ? 18.837 -0.223 7.334 1.00 53.00 198 GLY A C 1
ATOM 1595 O O . GLY A 1 198 ? 19.899 0.401 7.315 1.00 53.00 198 GLY A O 1
ATOM 1596 N N . MET A 1 199 ? 17.913 -0.026 8.276 1.00 48.81 199 MET A N 1
ATOM 1597 C CA . MET A 1 199 ? 18.054 0.980 9.340 1.00 48.81 199 MET A CA 1
ATOM 1598 C C . MET A 1 199 ? 19.306 0.787 10.219 1.00 48.81 199 MET A C 1
ATOM 1600 O O . MET A 1 199 ? 19.740 1.728 10.874 1.00 48.81 199 MET A O 1
ATOM 1604 N N . ASN A 1 200 ? 19.948 -0.383 10.146 1.00 54.53 200 ASN A N 1
ATOM 1605 C CA . ASN A 1 200 ? 21.197 -0.713 10.841 1.00 54.53 200 ASN A CA 1
ATOM 1606 C C . ASN A 1 200 ? 22.455 -0.517 9.973 1.00 54.53 200 ASN A C 1
ATOM 1608 O O . ASN A 1 200 ? 23.477 -1.156 10.213 1.00 54.53 200 ASN A O 1
ATOM 1612 N N . GLY A 1 201 ? 22.377 0.291 8.912 1.00 54.31 201 GLY A N 1
ATOM 1613 C CA . GLY A 1 201 ? 23.480 0.451 7.962 1.00 54.31 201 GLY A CA 1
ATOM 1614 C C . GLY A 1 201 ? 23.706 -0.778 7.079 1.00 54.31 201 GLY A C 1
ATOM 1615 O O . GLY A 1 201 ? 24.774 -0.909 6.481 1.00 54.31 201 GLY A O 1
ATOM 1616 N N . SER A 1 202 ? 22.724 -1.686 6.977 1.00 57.12 202 SER A N 1
ATOM 1617 C CA . SER A 1 202 ? 22.827 -2.769 6.003 1.00 57.12 202 SER A CA 1
ATOM 1618 C C . SER A 1 202 ? 22.702 -2.177 4.600 1.00 57.12 202 SER A C 1
ATOM 1620 O O . SER A 1 202 ? 21.805 -1.389 4.304 1.00 57.12 202 SER A O 1
ATOM 1622 N N . SER A 1 203 ? 23.608 -2.564 3.712 1.00 58.00 203 SER A N 1
ATOM 1623 C CA . SER A 1 203 ? 23.591 -2.171 2.300 1.00 58.00 203 SER A CA 1
ATOM 1624 C C . SER A 1 203 ? 22.484 -2.866 1.497 1.00 58.00 203 SER A C 1
ATOM 1626 O O . SER A 1 203 ? 22.368 -2.651 0.293 1.00 58.00 203 SER A O 1
ATOM 1628 N N . SER A 1 204 ? 21.663 -3.702 2.140 1.00 63.16 204 SER A N 1
ATOM 1629 C CA . SER A 1 204 ? 20.588 -4.439 1.486 1.00 63.16 204 SER A CA 1
ATOM 1630 C C . SER A 1 204 ? 19.344 -3.565 1.337 1.00 63.16 204 SER A C 1
ATOM 1632 O O . SER A 1 204 ? 18.764 -3.127 2.332 1.00 63.16 204 SER A O 1
ATOM 1634 N N . SER A 1 205 ? 18.901 -3.354 0.101 1.00 68.25 205 SER A N 1
ATOM 1635 C CA . SER A 1 205 ? 17.539 -2.913 -0.184 1.00 68.25 205 SER A CA 1
ATOM 1636 C C . SER A 1 205 ? 16.575 -4.093 -0.063 1.00 68.25 205 SER A C 1
ATOM 1638 O O . SER A 1 205 ? 16.922 -5.225 -0.396 1.00 68.25 205 SER A O 1
ATOM 1640 N N . VAL A 1 206 ? 15.353 -3.836 0.403 1.00 73.81 206 VAL A N 1
ATOM 1641 C CA . VAL A 1 206 ? 14.287 -4.847 0.427 1.00 73.81 206 VAL A CA 1
ATOM 1642 C C . VAL A 1 206 ? 13.039 -4.291 -0.242 1.00 73.81 206 VAL A C 1
ATOM 1644 O O . VAL A 1 206 ? 12.619 -3.166 0.036 1.00 73.81 206 VAL A O 1
ATOM 1647 N N . THR A 1 207 ? 12.438 -5.075 -1.137 1.00 75.69 207 THR A N 1
ATOM 1648 C CA . THR A 1 207 ? 11.107 -4.749 -1.669 1.00 75.69 207 THR A CA 1
ATOM 1649 C C . THR A 1 207 ? 10.057 -5.339 -0.742 1.00 75.69 207 THR A C 1
ATOM 1651 O O . THR A 1 207 ? 10.102 -6.526 -0.413 1.00 75.69 207 THR A O 1
ATOM 1654 N N . ARG A 1 208 ? 9.105 -4.507 -0.322 1.00 79.38 208 ARG A N 1
ATOM 1655 C CA . ARG A 1 208 ? 7.978 -4.923 0.512 1.00 79.38 208 ARG A CA 1
ATOM 1656 C C . ARG A 1 208 ? 6.663 -4.570 -0.165 1.00 79.38 208 ARG A C 1
ATOM 1658 O O . ARG A 1 208 ? 6.527 -3.495 -0.757 1.00 79.38 208 ARG A O 1
ATOM 1665 N N . ALA A 1 209 ? 5.706 -5.484 -0.055 1.00 79.69 209 ALA A N 1
ATOM 1666 C CA . ALA A 1 209 ? 4.315 -5.213 -0.375 1.00 79.69 209 ALA A CA 1
ATOM 1667 C C . ALA A 1 209 ? 3.622 -4.705 0.890 1.00 79.69 209 ALA A C 1
ATOM 1669 O O . ALA A 1 209 ? 3.873 -5.211 1.987 1.00 79.69 209 ALA A O 1
ATOM 1670 N N . PHE A 1 210 ? 2.788 -3.690 0.728 1.00 84.38 210 PHE A N 1
ATOM 1671 C CA . PHE A 1 210 ? 1.981 -3.100 1.780 1.00 84.38 210 PHE A CA 1
ATOM 1672 C C . PHE A 1 210 ? 0.522 -3.157 1.361 1.00 84.38 210 PHE A C 1
ATOM 1674 O O . PHE A 1 210 ? 0.186 -2.798 0.232 1.00 84.38 210 PHE A O 1
ATOM 1681 N N . TYR A 1 211 ? -0.322 -3.572 2.293 1.00 85.38 211 TYR A N 1
ATOM 1682 C CA . TYR A 1 211 ? -1.765 -3.643 2.143 1.00 85.38 211 TYR A CA 1
ATOM 1683 C C . TYR A 1 211 ? -2.370 -2.738 3.204 1.00 85.38 211 TYR A C 1
ATOM 1685 O O . TYR A 1 211 ? -2.186 -2.993 4.392 1.00 85.38 211 TYR A O 1
ATOM 1693 N N . ASN A 1 212 ? -3.054 -1.674 2.790 1.00 90.06 212 ASN A N 1
ATOM 1694 C CA . ASN A 1 212 ? -3.813 -0.821 3.698 1.00 90.06 212 ASN A CA 1
ATOM 1695 C C . ASN A 1 212 ? -5.284 -1.136 3.556 1.00 90.06 212 ASN A C 1
ATOM 1697 O O . ASN A 1 212 ? -5.891 -0.862 2.521 1.00 90.06 212 ASN A O 1
ATOM 1701 N N . ILE A 1 213 ? -5.844 -1.697 4.610 1.00 90.44 213 ILE A N 1
ATOM 1702 C CA . ILE A 1 213 ? -7.186 -2.242 4.610 1.00 90.44 213 ILE A CA 1
ATOM 1703 C C . ILE A 1 213 ? -8.067 -1.277 5.402 1.00 90.44 213 ILE A C 1
ATOM 1705 O O . ILE A 1 213 ? -7.798 -1.057 6.590 1.00 90.44 213 ILE A O 1
ATOM 1709 N N . PRO A 1 214 ? -9.081 -0.660 4.770 1.00 92.44 214 PRO A N 1
ATOM 1710 C CA . PRO A 1 214 ? -10.119 0.057 5.493 1.00 92.44 214 PRO A CA 1
ATOM 1711 C C . PRO A 1 214 ? -10.814 -0.865 6.481 1.00 92.44 214 PRO A C 1
ATOM 1713 O O . PRO A 1 214 ? -11.276 -1.942 6.112 1.00 92.44 214 PRO A O 1
ATOM 1716 N N . ALA A 1 215 ? -10.877 -0.437 7.739 1.00 93.62 215 ALA A N 1
ATOM 1717 C CA . ALA A 1 215 ? -11.404 -1.270 8.801 1.00 93.62 215 ALA A CA 1
ATOM 1718 C C . ALA A 1 215 ? -12.288 -0.487 9.774 1.00 93.62 215 ALA A C 1
ATOM 1720 O O . ALA A 1 215 ? -12.110 0.709 10.020 1.00 93.62 215 ALA A O 1
ATOM 1721 N N . VAL A 1 216 ? -13.229 -1.211 10.367 1.00 94.88 216 VAL A N 1
ATOM 1722 C CA . VAL A 1 216 ? -13.936 -0.841 11.583 1.00 94.88 216 VAL A CA 1
ATOM 1723 C C . VAL A 1 216 ? -13.290 -1.607 12.732 1.00 94.88 216 VAL A C 1
ATOM 1725 O O . VAL A 1 216 ? -13.509 -2.810 12.890 1.00 94.88 216 VAL A O 1
ATOM 1728 N N . ILE A 1 217 ? -12.485 -0.906 13.527 1.00 94.62 217 ILE A N 1
ATOM 1729 C CA . ILE A 1 217 ? -11.840 -1.465 14.716 1.00 94.62 217 ILE A CA 1
ATOM 1730 C C . ILE A 1 217 ? -12.872 -1.517 15.839 1.00 94.62 217 ILE A C 1
ATOM 1732 O O . ILE A 1 217 ? -13.499 -0.505 16.154 1.00 94.62 217 ILE A O 1
ATOM 1736 N N . VAL A 1 218 ? -13.065 -2.693 16.427 1.00 94.00 218 VAL A N 1
ATOM 1737 C CA . VAL A 1 218 ? -14.015 -2.915 17.521 1.00 94.00 218 VAL A CA 1
ATOM 1738 C C . VAL A 1 218 ? -13.236 -3.074 18.822 1.00 94.00 218 VAL A C 1
ATOM 1740 O O . VAL A 1 218 ? -12.372 -3.946 18.914 1.00 94.00 218 VAL A O 1
ATOM 1743 N N . ASP A 1 219 ? -13.513 -2.224 19.813 1.00 92.56 219 ASP A N 1
ATOM 1744 C CA . ASP A 1 219 ? -12.902 -2.354 21.140 1.00 92.56 219 ASP A CA 1
ATOM 1745 C C . ASP A 1 219 ? -13.578 -3.453 21.981 1.00 92.56 219 ASP A C 1
ATOM 1747 O O . ASP A 1 219 ? -14.627 -3.998 21.629 1.00 92.56 219 ASP A O 1
ATOM 1751 N N . SER A 1 220 ? -13.001 -3.755 23.143 1.00 91.94 220 SER A N 1
ATOM 1752 C CA . SER A 1 220 ? -13.524 -4.751 24.088 1.00 91.94 220 SER A CA 1
ATOM 1753 C C . SER A 1 220 ? -14.925 -4.446 24.639 1.00 91.94 220 SER A C 1
ATOM 1755 O O . SER A 1 220 ? -15.566 -5.326 25.212 1.00 91.94 220 SER A O 1
ATOM 1757 N N . ARG A 1 221 ? -15.428 -3.217 24.464 1.00 93.56 221 ARG A N 1
ATOM 1758 C CA . ARG A 1 221 ? -16.783 -2.792 24.849 1.00 93.56 221 ARG A CA 1
ATOM 1759 C C . ARG A 1 221 ? -17.761 -2.847 23.672 1.00 93.56 221 ARG A C 1
ATOM 1761 O O . ARG A 1 221 ? -18.914 -2.454 23.832 1.00 93.56 221 ARG A O 1
ATOM 1768 N N . GLY A 1 222 ? -17.316 -3.297 22.499 1.00 91.88 222 GLY A N 1
ATOM 1769 C CA . GLY A 1 222 ? -18.107 -3.315 21.272 1.00 91.88 222 GLY A CA 1
ATOM 1770 C C . GLY A 1 222 ? -18.234 -1.946 20.599 1.00 91.88 222 GLY A C 1
ATOM 1771 O O . GLY A 1 222 ? -19.040 -1.795 19.681 1.00 91.88 222 GLY A O 1
ATOM 1772 N N . GLN A 1 223 ? -17.472 -0.936 21.035 1.00 94.25 223 GLN A N 1
ATOM 1773 C CA . GLN A 1 223 ? -17.468 0.361 20.365 1.00 94.25 223 GLN A CA 1
ATOM 1774 C C . GLN A 1 223 ? -16.724 0.246 19.039 1.00 94.25 223 GLN A C 1
ATOM 1776 O O . GLN A 1 223 ? -15.646 -0.340 18.956 1.00 94.25 223 GLN A O 1
ATOM 1781 N N . ARG A 1 224 ? -17.331 0.811 17.997 1.00 94.12 224 ARG A N 1
ATOM 1782 C CA . ARG A 1 224 ? -16.853 0.750 16.617 1.00 94.12 224 ARG A CA 1
ATOM 1783 C C . ARG A 1 224 ? -16.072 2.014 16.310 1.00 94.12 224 ARG A C 1
ATOM 1785 O O . ARG A 1 224 ? -16.581 3.103 16.541 1.00 94.12 224 ARG A O 1
ATOM 1792 N N . TYR A 1 225 ? -14.892 1.888 15.732 1.00 94.31 225 TYR A N 1
ATOM 1793 C CA . TYR A 1 225 ? -14.065 3.023 15.347 1.00 94.31 225 TYR A CA 1
ATOM 1794 C C . TYR A 1 225 ? -13.617 2.899 13.901 1.00 94.31 225 TYR A C 1
ATOM 1796 O O . TYR A 1 225 ? -13.306 1.808 13.431 1.00 94.31 225 TYR A O 1
ATOM 1804 N N . TRP A 1 226 ? -13.528 4.025 13.197 1.00 94.19 226 TRP A N 1
ATOM 1805 C CA . TRP A 1 226 ? -12.850 4.048 11.906 1.00 94.19 226 TRP A CA 1
ATOM 1806 C C . TRP A 1 226 ? -11.345 3.872 12.096 1.00 94.19 226 TRP A C 1
ATOM 1808 O O . TRP A 1 226 ? -10.711 4.616 12.855 1.00 94.19 226 TRP A O 1
ATOM 1818 N N . GLY A 1 227 ? -10.785 2.911 11.368 1.00 93.75 227 GLY A N 1
ATOM 1819 C CA . GLY A 1 227 ? -9.362 2.662 11.325 1.00 93.75 227 GLY A CA 1
ATOM 1820 C C . GLY A 1 227 ? -8.849 2.208 9.967 1.00 93.75 227 GLY A C 1
ATOM 1821 O O . GLY A 1 227 ? -9.581 2.033 8.990 1.00 93.75 227 GLY A O 1
ATOM 1822 N N . ILE A 1 228 ? -7.540 1.998 9.945 1.00 94.50 228 ILE A N 1
ATOM 1823 C CA . ILE A 1 228 ? -6.833 1.264 8.899 1.00 94.50 228 ILE A CA 1
ATOM 1824 C C . ILE A 1 228 ? -6.063 0.146 9.587 1.00 94.50 228 ILE A C 1
ATOM 1826 O O . ILE A 1 228 ? -5.485 0.356 10.655 1.00 94.50 228 ILE A O 1
ATOM 1830 N N . VAL A 1 229 ? -5.999 -1.014 8.944 1.00 93.94 229 VAL A N 1
ATOM 1831 C CA . VAL A 1 229 ? -4.992 -2.032 9.242 1.00 93.94 229 VAL A CA 1
ATOM 1832 C C . VAL A 1 229 ? -3.989 -2.032 8.100 1.00 93.94 229 VAL A C 1
ATOM 1834 O O . VAL A 1 229 ? -4.358 -2.262 6.949 1.00 93.94 229 VAL A O 1
ATOM 1837 N N . ARG A 1 230 ? -2.720 -1.744 8.396 1.00 93.38 230 ARG A N 1
ATOM 1838 C CA . ARG A 1 230 ? -1.630 -1.912 7.435 1.00 93.38 230 ARG A CA 1
ATOM 1839 C C . ARG A 1 230 ? -0.884 -3.187 7.746 1.00 93.38 230 ARG A C 1
ATOM 1841 O O . ARG A 1 230 ? -0.315 -3.324 8.827 1.00 93.38 230 ARG A O 1
ATOM 1848 N N . GLN A 1 231 ? -0.808 -4.050 6.748 1.00 89.19 231 GLN A N 1
ATOM 1849 C CA . GLN A 1 231 ? 0.038 -5.229 6.749 1.00 89.19 231 GLN A CA 1
ATOM 1850 C C . GLN A 1 231 ? 1.188 -5.016 5.767 1.00 89.19 231 GLN A C 1
ATOM 1852 O O . GLN A 1 231 ? 0.991 -4.480 4.675 1.00 89.19 231 GLN A O 1
ATOM 1857 N N . SER A 1 232 ? 2.393 -5.439 6.137 1.00 86.69 232 SER A N 1
ATOM 1858 C CA . SER A 1 232 ? 3.497 -5.561 5.194 1.00 86.69 232 SER A CA 1
ATOM 1859 C C . SER A 1 232 ? 4.013 -6.983 5.150 1.00 86.69 232 SER A C 1
ATOM 1861 O O . SER A 1 232 ? 4.322 -7.577 6.184 1.00 86.69 232 SER A O 1
ATOM 1863 N N . LEU A 1 233 ? 4.117 -7.493 3.925 1.00 79.00 233 LEU A N 1
ATOM 1864 C CA . LEU A 1 233 ? 4.626 -8.823 3.645 1.00 79.00 233 LEU A CA 1
ATOM 1865 C C . LEU A 1 233 ? 6.015 -8.723 3.007 1.00 79.00 233 LEU A C 1
ATOM 1867 O O . LEU A 1 233 ? 6.222 -7.909 2.086 1.00 79.00 233 LEU A O 1
ATOM 1871 N N . PRO A 1 234 ? 6.979 -9.541 3.466 1.00 74.94 234 PRO A N 1
ATOM 1872 C CA . PRO A 1 234 ? 8.233 -9.693 2.756 1.00 74.94 234 PRO A CA 1
ATOM 1873 C C . PRO A 1 234 ? 7.942 -10.262 1.367 1.00 74.94 234 PRO A C 1
ATOM 1875 O O . PRO A 1 234 ? 7.180 -11.211 1.198 1.00 74.94 234 PRO A O 1
ATOM 1878 N N . SER A 1 235 ? 8.545 -9.665 0.344 1.00 73.50 235 SER A N 1
ATOM 1879 C CA . SER A 1 235 ? 8.486 -10.245 -0.995 1.00 73.50 235 SER A CA 1
ATOM 1880 C C . SER A 1 235 ? 9.463 -11.414 -1.104 1.00 73.50 235 SER A C 1
ATOM 1882 O O . SER A 1 235 ? 10.534 -11.381 -0.495 1.00 73.50 235 SER A O 1
ATOM 1884 N N . SER A 1 236 ? 9.145 -12.424 -1.915 1.00 75.56 236 SER A N 1
ATOM 1885 C CA . SER A 1 236 ? 10.093 -13.508 -2.199 1.00 75.56 236 SER A CA 1
ATOM 1886 C C . SER A 1 236 ? 11.374 -12.965 -2.838 1.00 75.56 236 SER A C 1
ATOM 1888 O O . SER A 1 236 ? 11.334 -11.964 -3.554 1.00 75.56 236 SER A O 1
ATOM 1890 N N . LEU A 1 237 ? 12.515 -13.626 -2.618 1.00 72.94 237 LEU A N 1
ATOM 1891 C CA . LEU A 1 237 ? 13.798 -13.179 -3.175 1.00 72.94 237 LEU A CA 1
ATOM 1892 C C . LEU A 1 237 ? 13.741 -13.030 -4.704 1.00 72.94 237 LEU A C 1
ATOM 1894 O O . LEU A 1 237 ? 14.214 -12.033 -5.245 1.00 72.94 237 LEU A O 1
ATOM 1898 N 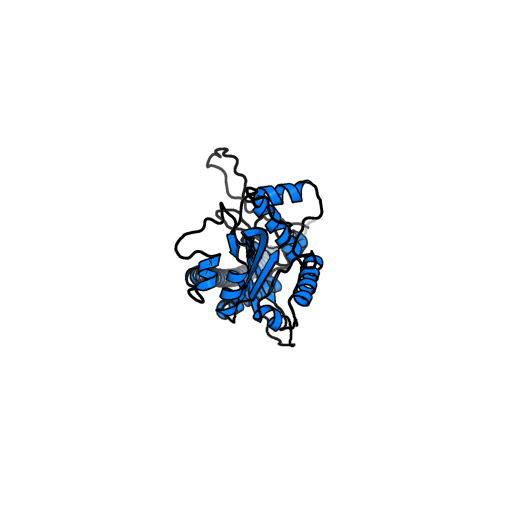N . ASN A 1 238 ? 13.090 -13.977 -5.387 1.00 72.25 238 ASN A N 1
ATOM 1899 C CA . ASN A 1 238 ? 12.873 -13.910 -6.832 1.00 72.25 238 ASN A CA 1
ATOM 1900 C C . ASN A 1 238 ? 12.059 -12.675 -7.222 1.00 72.25 238 ASN A C 1
ATOM 1902 O O . ASN A 1 238 ? 12.432 -11.966 -8.152 1.00 72.25 238 ASN A O 1
ATOM 1906 N N . TYR A 1 239 ? 10.976 -12.380 -6.497 1.00 71.00 239 TYR A N 1
ATOM 1907 C CA . TYR A 1 239 ? 10.187 -11.180 -6.750 1.00 71.00 239 TYR A CA 1
ATOM 1908 C C . TYR A 1 239 ? 11.016 -9.908 -6.542 1.00 71.00 239 TYR A C 1
ATOM 1910 O O . TYR A 1 239 ? 11.013 -9.028 -7.400 1.00 71.00 239 TYR A O 1
ATOM 1918 N N . GLN A 1 240 ? 11.767 -9.824 -5.440 1.00 71.81 240 GLN A N 1
ATOM 1919 C CA . GLN A 1 240 ? 12.633 -8.680 -5.153 1.00 71.81 240 GLN A CA 1
ATOM 1920 C C . GLN A 1 240 ? 13.671 -8.465 -6.258 1.00 71.81 240 GLN A C 1
ATOM 1922 O O . GLN A 1 240 ? 13.856 -7.333 -6.703 1.00 71.81 240 GLN A O 1
ATOM 1927 N N . LEU A 1 241 ? 14.318 -9.538 -6.725 1.00 70.88 241 LEU A N 1
ATOM 1928 C CA . LEU A 1 241 ? 15.315 -9.492 -7.792 1.00 70.88 241 LEU A CA 1
ATOM 1929 C C . LEU A 1 241 ? 14.700 -9.000 -9.105 1.00 70.88 241 LEU A C 1
ATOM 1931 O O . LEU A 1 241 ? 15.183 -8.032 -9.690 1.00 70.88 241 LEU A O 1
ATOM 1935 N N . HIS A 1 242 ? 13.611 -9.627 -9.547 1.00 69.31 242 HIS A N 1
ATOM 1936 C CA . HIS A 1 242 ? 12.913 -9.260 -10.777 1.00 69.31 242 HIS A CA 1
ATOM 1937 C C . HIS A 1 242 ? 12.420 -7.813 -10.757 1.00 69.31 242 HIS A C 1
ATOM 1939 O O . HIS A 1 242 ? 12.583 -7.079 -11.733 1.00 69.31 242 HIS A O 1
ATOM 1945 N N . TRP A 1 243 ? 11.865 -7.382 -9.628 1.00 70.44 243 TRP A N 1
ATOM 1946 C CA . TRP A 1 243 ? 11.379 -6.022 -9.461 1.00 70.44 243 TRP A CA 1
ATOM 1947 C C . TRP A 1 243 ? 12.511 -4.999 -9.458 1.00 70.44 243 TRP A C 1
ATOM 1949 O O . TRP A 1 243 ? 12.433 -3.993 -10.158 1.00 70.44 243 TRP A O 1
ATOM 1959 N N . SER A 1 244 ? 13.591 -5.289 -8.730 1.00 68.12 244 SER A N 1
ATOM 1960 C CA . SER A 1 244 ? 14.775 -4.428 -8.684 1.00 68.12 244 SER A CA 1
ATOM 1961 C C . SER A 1 244 ? 15.411 -4.291 -10.066 1.00 68.12 244 SER A C 1
ATOM 1963 O O . SER A 1 244 ? 15.784 -3.188 -10.453 1.00 68.12 244 SER A O 1
ATOM 1965 N N . MET A 1 245 ? 15.483 -5.380 -10.841 1.00 68.25 245 MET A N 1
ATOM 1966 C CA . MET A 1 245 ? 15.954 -5.333 -12.228 1.00 68.25 245 MET A CA 1
ATOM 1967 C C . MET A 1 245 ? 15.040 -4.478 -13.100 1.00 68.25 245 MET A C 1
ATOM 1969 O O . MET A 1 245 ? 15.532 -3.632 -13.836 1.00 68.25 245 MET A O 1
ATOM 1973 N N . ARG A 1 246 ? 13.718 -4.628 -12.988 1.00 71.12 246 ARG A N 1
ATOM 1974 C CA . ARG A 1 246 ? 12.769 -3.799 -13.739 1.00 71.12 246 ARG A CA 1
ATOM 1975 C C . ARG A 1 246 ? 12.886 -2.312 -13.382 1.00 71.12 246 ARG A C 1
ATOM 1977 O O . ARG A 1 246 ? 12.876 -1.477 -14.284 1.00 71.12 246 ARG A O 1
ATOM 1984 N N . ASP A 1 247 ? 13.000 -1.967 -12.100 1.00 68.38 247 ASP A N 1
ATOM 1985 C CA . ASP A 1 247 ? 13.177 -0.575 -11.664 1.00 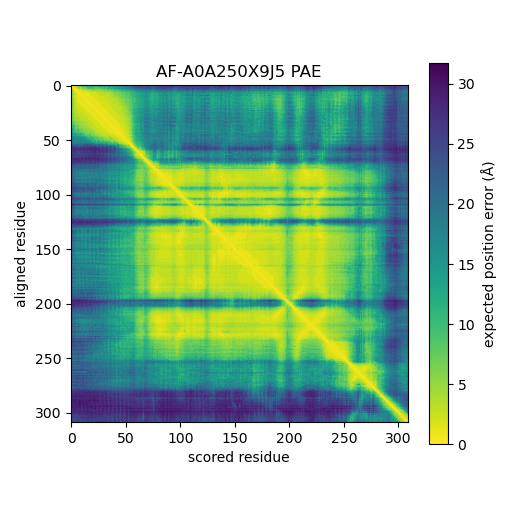68.38 247 ASP A CA 1
ATOM 1986 C C . ASP A 1 247 ? 14.523 -0.017 -12.142 1.00 68.38 247 ASP A C 1
ATOM 1988 O O . ASP A 1 247 ? 14.567 1.097 -12.661 1.00 68.38 247 ASP A O 1
ATOM 1992 N N . LEU A 1 248 ? 15.601 -0.804 -12.062 1.00 66.50 248 LEU A N 1
ATOM 1993 C CA . LEU A 1 248 ? 16.913 -0.441 -12.600 1.00 66.50 248 LEU A CA 1
ATOM 1994 C C . LEU A 1 248 ? 16.851 -0.195 -14.112 1.00 66.50 248 LEU A C 1
ATOM 1996 O O . LEU A 1 248 ? 17.349 0.824 -14.584 1.00 66.50 248 LEU A O 1
ATOM 2000 N N . MET A 1 249 ? 16.210 -1.091 -14.865 1.00 65.38 249 MET A N 1
ATOM 2001 C CA . MET A 1 249 ? 16.012 -0.940 -16.306 1.00 65.38 249 MET A CA 1
ATOM 2002 C C . MET A 1 249 ? 15.179 0.305 -16.607 1.00 65.38 249 MET A C 1
ATOM 2004 O O . MET A 1 249 ? 15.566 1.102 -17.457 1.00 65.38 249 MET A O 1
ATOM 2008 N N . SER A 1 250 ? 14.102 0.543 -15.856 1.00 65.38 250 SER A N 1
ATOM 2009 C CA . SER A 1 250 ? 13.254 1.731 -16.010 1.00 65.38 250 SER A CA 1
ATOM 2010 C C . SER A 1 250 ? 14.040 3.017 -15.759 1.00 65.38 250 SER A C 1
ATOM 2012 O O . SER A 1 250 ? 13.985 3.934 -16.571 1.00 65.38 250 SER A O 1
ATOM 2014 N N . LEU A 1 251 ? 14.823 3.079 -14.679 1.00 63.56 251 LEU A N 1
ATOM 2015 C CA . LEU A 1 251 ? 15.667 4.232 -14.357 1.00 63.56 251 LEU A CA 1
ATOM 2016 C C . LEU A 1 251 ? 16.763 4.459 -15.404 1.00 63.56 251 LEU A C 1
ATOM 2018 O O . LEU A 1 251 ? 17.038 5.601 -15.764 1.00 63.56 251 LEU A O 1
ATOM 2022 N N . ASN A 1 252 ? 17.383 3.387 -15.902 1.00 64.06 252 ASN A N 1
ATOM 2023 C CA . ASN A 1 252 ? 18.493 3.483 -16.846 1.00 64.06 252 ASN A CA 1
ATOM 2024 C C . ASN A 1 252 ? 18.031 3.856 -18.266 1.00 64.06 252 ASN A C 1
ATOM 2026 O O . ASN A 1 252 ? 18.745 4.527 -19.008 1.00 64.06 252 ASN A O 1
ATOM 2030 N N . THR A 1 253 ? 16.828 3.432 -18.657 1.00 64.56 253 THR A N 1
ATOM 2031 C CA . THR A 1 253 ? 16.353 3.545 -20.047 1.00 64.56 253 THR A CA 1
ATOM 2032 C C . THR A 1 253 ? 15.265 4.592 -20.250 1.00 64.56 253 THR A C 1
ATOM 2034 O O . THR A 1 253 ? 15.066 5.054 -21.373 1.00 64.56 253 THR A O 1
ATOM 2037 N N . THR A 1 254 ? 14.575 5.012 -19.188 1.00 62.66 254 THR A N 1
ATOM 2038 C CA . THR A 1 254 ? 13.389 5.859 -19.316 1.00 62.66 254 THR A CA 1
ATOM 2039 C C . THR A 1 254 ? 13.647 7.261 -18.776 1.00 62.66 254 THR A C 1
ATOM 2041 O O . THR A 1 254 ? 13.549 7.519 -17.581 1.00 62.66 254 THR A O 1
ATOM 2044 N N . ARG A 1 255 ? 13.904 8.209 -19.685 1.00 63.19 255 ARG A N 1
ATOM 2045 C CA . ARG A 1 255 ? 13.918 9.653 -19.366 1.00 63.19 255 ARG A CA 1
ATOM 2046 C C . ARG A 1 255 ? 12.520 10.282 -19.324 1.00 63.19 255 ARG A C 1
ATOM 2048 O O . ARG A 1 255 ? 12.388 11.449 -18.978 1.00 63.19 255 ARG A O 1
ATOM 2055 N N . ALA A 1 256 ? 11.497 9.527 -19.714 1.00 70.12 256 ALA A N 1
ATOM 2056 C CA . ALA A 1 256 ? 10.121 9.985 -19.832 1.00 70.12 256 ALA A CA 1
ATOM 2057 C C . ALA A 1 256 ? 9.241 9.519 -18.664 1.00 70.12 256 ALA A C 1
ATOM 2059 O O . ALA A 1 256 ? 9.513 8.528 -17.981 1.00 70.12 256 ALA A O 1
ATOM 2060 N N . CYS A 1 257 ? 8.136 10.227 -18.468 1.00 66.44 257 CYS A N 1
ATOM 2061 C CA . CYS A 1 257 ? 7.054 9.767 -17.615 1.00 66.44 257 CYS A CA 1
ATOM 2062 C C . CYS A 1 257 ? 6.377 8.541 -18.262 1.00 66.44 257 CYS A C 1
ATOM 2064 O O . CYS A 1 257 ? 5.811 8.658 -19.344 1.00 66.44 257 CYS A O 1
ATOM 2066 N N . MET A 1 258 ? 6.447 7.369 -17.618 1.00 71.25 258 MET A N 1
ATOM 2067 C CA . MET A 1 258 ? 5.652 6.188 -17.963 1.00 71.25 258 MET A CA 1
ATOM 2068 C C . MET A 1 258 ? 4.540 5.893 -16.950 1.00 71.25 258 MET A C 1
ATOM 2070 O O . MET A 1 258 ? 4.797 5.761 -15.750 1.00 71.25 258 MET A O 1
ATOM 2074 N N . ILE A 1 259 ? 3.331 5.686 -17.476 1.00 71.12 259 ILE A N 1
ATOM 2075 C CA . ILE A 1 259 ? 2.194 5.061 -16.794 1.00 71.12 259 ILE A CA 1
ATOM 2076 C C . ILE A 1 259 ? 1.815 3.819 -17.606 1.00 71.12 259 ILE A C 1
ATOM 2078 O O . ILE A 1 259 ? 1.507 3.921 -18.791 1.00 71.12 259 ILE A O 1
ATOM 2082 N N . THR A 1 260 ? 1.844 2.645 -16.983 1.00 70.25 260 THR A N 1
ATOM 2083 C CA . THR A 1 260 ? 1.296 1.412 -17.555 1.00 70.25 260 THR A CA 1
ATOM 2084 C C . THR A 1 260 ? -0.167 1.320 -17.158 1.00 70.25 260 THR A C 1
ATOM 2086 O O . THR A 1 260 ? -0.474 1.409 -15.973 1.00 70.25 260 THR A O 1
ATOM 2089 N N . VAL A 1 261 ? -1.058 1.099 -18.121 1.00 67.44 261 VAL A N 1
ATOM 2090 C CA . VAL A 1 261 ? -2.494 0.890 -17.889 1.00 67.44 261 VAL A CA 1
ATOM 2091 C C . VAL A 1 261 ? -2.896 -0.529 -18.285 1.00 67.44 261 VAL A C 1
ATOM 2093 O O . VAL A 1 261 ? -2.271 -1.130 -19.156 1.00 67.44 261 VAL A O 1
ATOM 2096 N N . SER A 1 262 ? -3.911 -1.079 -17.625 1.00 58.69 262 SER A N 1
ATOM 2097 C CA . SER A 1 262 ? -4.577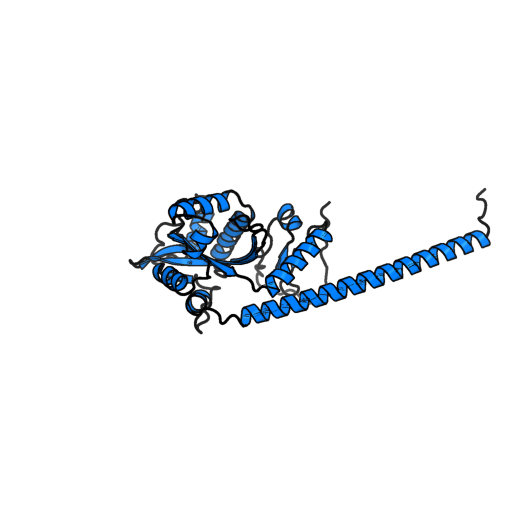 -2.312 -18.040 1.00 58.69 262 SER A CA 1
ATOM 2098 C C . SER A 1 262 ? -5.256 -2.068 -19.382 1.00 58.69 262 SER A C 1
ATOM 2100 O O . SER A 1 262 ? -5.956 -1.071 -19.537 1.00 58.69 262 SER A O 1
ATOM 2102 N N . GLU A 1 263 ? -5.042 -2.968 -20.341 1.00 60.06 263 GLU A N 1
ATOM 2103 C CA . GLU A 1 263 ? -5.655 -2.873 -21.670 1.00 60.06 263 GLU A CA 1
ATOM 2104 C C . GLU A 1 263 ? -7.183 -2.955 -21.585 1.00 60.06 263 GLU A C 1
ATOM 2106 O O . GLU A 1 263 ? -7.872 -2.112 -22.151 1.00 60.06 263 GLU A O 1
ATOM 2111 N N . ASP A 1 264 ? -7.697 -3.904 -20.799 1.00 54.75 264 ASP A N 1
ATOM 2112 C CA . ASP A 1 264 ? -9.135 -4.167 -20.697 1.00 54.75 264 ASP A CA 1
ATOM 2113 C C . ASP A 1 264 ? -9.892 -3.082 -19.922 1.00 54.75 264 ASP A C 1
ATOM 2115 O O . ASP A 1 264 ? -11.043 -2.778 -20.224 1.00 54.75 264 ASP A O 1
ATOM 2119 N N . THR A 1 265 ? -9.262 -2.507 -18.894 1.00 57.47 265 THR A N 1
ATOM 2120 C CA . THR A 1 265 ? -9.954 -1.614 -17.945 1.00 57.47 265 THR A CA 1
ATOM 2121 C C . THR A 1 265 ? -9.501 -0.160 -18.027 1.00 57.47 265 THR A C 1
ATOM 2123 O O . THR A 1 265 ? -10.114 0.709 -17.410 1.00 57.47 265 THR A O 1
ATOM 2126 N N . GLY A 1 266 ? -8.395 0.125 -18.718 1.00 62.09 266 GLY A N 1
ATOM 2127 C CA . GLY A 1 266 ? -7.739 1.434 -18.701 1.00 62.09 266 GLY A CA 1
ATOM 2128 C C . GLY A 1 266 ? -7.147 1.826 -17.340 1.00 62.09 266 GLY A C 1
ATOM 2129 O O . GLY A 1 266 ? -6.595 2.920 -17.211 1.00 62.09 266 GLY A O 1
ATOM 2130 N N . VAL A 1 267 ? -7.236 0.962 -16.318 1.00 54.47 267 VAL A N 1
ATOM 2131 C CA . VAL A 1 267 ? -6.778 1.260 -14.954 1.00 54.47 267 VAL A CA 1
ATOM 2132 C C . VAL A 1 267 ? -5.251 1.308 -14.915 1.00 54.47 267 VAL A C 1
ATOM 2134 O O . VAL A 1 267 ? -4.608 0.350 -15.350 1.00 54.47 267 VAL A O 1
ATOM 2137 N N . PRO A 1 268 ? -4.634 2.374 -14.380 1.00 58.06 268 PRO A N 1
ATOM 2138 C CA . PRO A 1 268 ? -3.184 2.440 -14.237 1.00 58.06 268 PRO A CA 1
ATOM 2139 C C . PRO A 1 268 ? -2.639 1.342 -13.312 1.00 58.06 268 PRO A C 1
ATOM 2141 O O . PRO A 1 268 ? -2.869 1.332 -12.112 1.00 58.06 268 PRO A O 1
ATOM 2144 N N . LEU A 1 269 ? -1.874 0.410 -13.871 1.00 56.91 269 LEU A N 1
ATOM 2145 C CA . LEU A 1 269 ? -1.256 -0.707 -13.153 1.00 56.91 269 LEU A CA 1
ATOM 2146 C C . LEU A 1 269 ? 0.075 -0.321 -12.506 1.00 56.91 269 LEU A C 1
ATOM 2148 O O . LEU A 1 269 ? 0.491 -0.917 -11.511 1.00 56.91 269 LEU A O 1
ATOM 2152 N N . TRP A 1 270 ? 0.784 0.641 -13.097 1.00 66.94 270 TRP A N 1
ATOM 2153 C CA . TRP A 1 270 ? 2.091 1.071 -12.620 1.00 66.94 270 TRP A CA 1
ATOM 2154 C C . TRP A 1 270 ? 2.449 2.459 -13.144 1.00 66.94 270 TRP A C 1
ATOM 2156 O O . TRP A 1 270 ? 1.996 2.876 -14.206 1.00 66.94 270 TRP A O 1
ATOM 2166 N N . GLN A 1 271 ? 3.296 3.167 -12.406 1.00 67.81 271 GLN A N 1
ATOM 2167 C CA . GLN A 1 271 ? 3.778 4.489 -12.763 1.00 67.81 271 GLN A CA 1
ATOM 2168 C C . GLN A 1 271 ? 5.231 4.632 -12.300 1.00 67.81 271 GLN A C 1
ATOM 2170 O O . GLN A 1 271 ? 5.547 4.294 -11.158 1.00 67.81 271 GLN A O 1
ATOM 2175 N N . ASN A 1 272 ? 6.127 5.113 -13.168 1.00 66.94 272 ASN A N 1
ATOM 2176 C CA . ASN A 1 272 ? 7.517 5.345 -12.764 1.00 66.94 272 ASN A CA 1
ATOM 2177 C C . ASN A 1 272 ? 7.637 6.570 -11.842 1.00 66.94 272 ASN A C 1
ATOM 2179 O O . ASN A 1 272 ? 6.759 7.432 -11.807 1.00 66.94 272 ASN A O 1
ATOM 2183 N N . SER A 1 273 ? 8.744 6.673 -11.104 1.00 61.62 273 SER A N 1
ATOM 2184 C CA . SER A 1 273 ? 8.993 7.784 -10.172 1.00 61.62 273 SER A CA 1
ATOM 2185 C C . SER A 1 273 ? 8.925 9.159 -10.840 1.00 61.62 273 SER A C 1
ATOM 2187 O O . SER A 1 273 ? 8.357 10.080 -10.258 1.00 61.62 273 SER A O 1
ATOM 2189 N N . ALA A 1 274 ? 9.417 9.279 -12.078 1.00 61.88 274 ALA A N 1
ATOM 2190 C CA . ALA A 1 274 ? 9.302 10.500 -12.874 1.00 61.88 274 ALA A CA 1
ATOM 2191 C C . ALA A 1 274 ? 7.834 10.898 -13.106 1.00 61.88 274 ALA A C 1
ATOM 2193 O O . ALA A 1 274 ? 7.452 12.036 -12.848 1.00 61.88 274 ALA A O 1
ATOM 2194 N N . SER A 1 275 ? 6.980 9.950 -13.498 1.00 62.66 275 SER A N 1
ATOM 2195 C CA . SER A 1 275 ? 5.545 10.196 -13.666 1.00 62.66 275 SER A CA 1
ATOM 2196 C C . SER A 1 275 ? 4.848 10.485 -12.352 1.00 62.66 275 SER A C 1
ATOM 2198 O O . SER A 1 275 ? 3.972 11.339 -12.327 1.00 62.66 275 SER A O 1
ATOM 2200 N N . MET A 1 276 ? 5.195 9.787 -11.267 1.00 63.22 276 MET A N 1
ATOM 2201 C CA . MET A 1 276 ? 4.601 10.059 -9.955 1.00 63.22 276 MET A CA 1
ATOM 2202 C C . MET A 1 276 ? 4.935 11.479 -9.486 1.00 63.22 276 MET A C 1
ATOM 2204 O O . MET A 1 276 ? 4.096 12.125 -8.865 1.00 63.22 276 MET A O 1
ATOM 2208 N N . ALA A 1 277 ? 6.137 11.972 -9.801 1.00 51.47 277 ALA A N 1
ATOM 2209 C CA . ALA A 1 277 ? 6.565 13.331 -9.488 1.00 51.47 277 ALA A CA 1
ATOM 2210 C C . ALA A 1 277 ? 5.902 14.393 -10.385 1.00 51.47 277 ALA A C 1
ATOM 2212 O O . ALA A 1 277 ? 5.573 15.468 -9.896 1.00 51.47 277 ALA A O 1
ATOM 2213 N N . MET A 1 278 ? 5.702 14.099 -11.675 1.00 44.16 278 MET A N 1
ATOM 2214 C CA . MET A 1 278 ? 5.177 15.056 -12.663 1.00 44.16 278 MET A CA 1
ATOM 2215 C C . MET A 1 278 ? 3.648 15.095 -12.741 1.00 44.16 278 MET A C 1
ATOM 2217 O O . MET A 1 278 ? 3.060 16.160 -12.888 1.00 44.16 278 MET A O 1
ATOM 2221 N N . ILE A 1 279 ? 3.007 13.930 -12.680 1.00 49.03 279 ILE A N 1
ATOM 2222 C CA . ILE A 1 279 ? 1.567 13.751 -12.909 1.00 49.03 279 ILE A CA 1
ATOM 2223 C C . ILE A 1 279 ? 0.858 13.458 -11.572 1.00 49.03 279 ILE A C 1
ATOM 2225 O O . ILE A 1 279 ? -0.332 13.697 -11.448 1.00 49.03 279 ILE A O 1
ATOM 2229 N N . GLY A 1 280 ? 1.575 13.015 -10.532 1.00 48.75 280 GLY A N 1
ATOM 2230 C CA . GLY A 1 280 ? 0.979 12.499 -9.291 1.00 48.75 280 GLY A CA 1
ATOM 2231 C C . GLY A 1 280 ? 0.684 10.999 -9.390 1.00 48.75 280 GLY A C 1
ATOM 2232 O O . GLY A 1 280 ? 0.752 10.427 -10.473 1.00 48.75 280 GLY A O 1
ATOM 2233 N N . VAL A 1 281 ? 0.398 10.322 -8.272 1.00 50.50 281 VAL A N 1
ATOM 2234 C CA . VAL A 1 281 ? 0.091 8.877 -8.270 1.00 50.50 281 VAL A CA 1
ATOM 2235 C C . VAL A 1 281 ? -1.319 8.649 -8.817 1.00 50.50 281 VAL A C 1
ATOM 2237 O O . VAL A 1 281 ? -2.299 8.927 -8.134 1.00 50.50 281 VAL A O 1
ATOM 2240 N N . HIS A 1 282 ? -1.432 8.116 -10.033 1.00 48.59 282 HIS A N 1
ATOM 2241 C CA . HIS A 1 282 ? -2.714 7.902 -10.718 1.00 48.59 282 HIS A CA 1
ATOM 2242 C C . HIS A 1 282 ? -3.172 6.435 -10.769 1.00 48.59 282 HIS A C 1
ATOM 2244 O O . HIS A 1 282 ? -3.985 6.076 -11.605 1.00 48.59 282 HIS A O 1
ATOM 2250 N N . GLY A 1 283 ? -2.724 5.592 -9.837 1.00 41.16 283 GLY A N 1
ATOM 2251 C CA . GLY A 1 283 ? -2.951 4.137 -9.851 1.00 41.16 283 GLY A CA 1
ATOM 2252 C C . GLY A 1 283 ? -4.399 3.627 -9.774 1.00 41.16 283 GLY A C 1
ATOM 2253 O O . GLY A 1 283 ? -4.701 2.585 -10.330 1.00 41.16 283 GLY A O 1
ATOM 2254 N N . ILE A 1 284 ? -5.312 4.294 -9.060 1.00 42.53 284 ILE A N 1
ATOM 2255 C CA . ILE A 1 284 ? -6.639 3.702 -8.734 1.00 42.53 284 ILE A CA 1
ATOM 2256 C C . ILE A 1 284 ? -7.788 4.714 -8.918 1.00 42.53 284 ILE A C 1
ATOM 2258 O O . ILE A 1 284 ? -8.943 4.478 -8.584 1.00 42.53 284 ILE A O 1
ATOM 2262 N N . TYR A 1 285 ? -7.514 5.885 -9.489 1.00 41.59 285 TYR A N 1
ATOM 2263 C CA . TYR A 1 285 ? -8.417 7.020 -9.305 1.00 41.59 285 TYR A CA 1
ATOM 2264 C C . TYR A 1 285 ? -9.595 7.129 -10.271 1.00 41.59 285 TYR A C 1
ATOM 2266 O O . TYR A 1 285 ? -10.428 7.999 -10.043 1.00 41.59 285 TYR A O 1
ATOM 2274 N N . ASN A 1 286 ? -9.741 6.272 -11.276 1.00 32.12 286 ASN A N 1
ATOM 2275 C CA . ASN A 1 286 ? -10.875 6.346 -12.197 1.00 32.12 286 ASN A CA 1
ATOM 2276 C C . ASN A 1 286 ? -11.457 4.951 -12.444 1.00 32.12 286 ASN A C 1
ATOM 2278 O O . ASN A 1 286 ? -11.262 4.383 -13.513 1.00 32.12 286 ASN A O 1
ATOM 2282 N N . ARG A 1 287 ? -12.242 4.415 -11.497 1.00 36.41 287 ARG A N 1
ATOM 2283 C CA . ARG A 1 287 ? -13.386 3.610 -11.942 1.00 36.41 287 ARG A CA 1
ATOM 2284 C C . ARG A 1 287 ? -14.252 4.606 -12.708 1.00 36.41 287 ARG A C 1
ATOM 2286 O O . ARG A 1 287 ? -14.726 5.579 -12.117 1.00 36.41 287 ARG A O 1
ATOM 2293 N N . GLN A 1 288 ? -14.348 4.448 -14.027 1.00 35.75 288 GLN A N 1
ATOM 2294 C CA . GLN A 1 288 ? -15.395 5.119 -14.784 1.00 35.75 288 GLN A CA 1
ATOM 2295 C C . GLN A 1 288 ? -16.693 4.824 -14.037 1.00 35.75 288 GLN A C 1
ATOM 2297 O O . GLN A 1 288 ? -17.087 3.666 -13.898 1.00 35.75 288 GLN A O 1
ATOM 2302 N N . ILE A 1 289 ? -17.340 5.871 -13.529 1.00 35.44 289 ILE A N 1
ATOM 2303 C CA . ILE A 1 289 ? -18.785 5.838 -13.382 1.00 35.44 289 ILE A CA 1
ATOM 2304 C C . ILE A 1 289 ? -19.263 5.742 -14.829 1.00 35.44 289 ILE A C 1
ATOM 2306 O O . ILE A 1 289 ? -19.475 6.756 -15.491 1.00 35.44 289 ILE A O 1
ATOM 2310 N N . PHE A 1 290 ? -19.310 4.525 -15.372 1.00 37.66 290 PHE A N 1
ATOM 2311 C CA . PHE A 1 290 ? -20.173 4.250 -16.497 1.00 37.66 290 PHE A CA 1
ATOM 2312 C C . PHE A 1 290 ? -21.570 4.457 -15.926 1.00 37.66 290 PHE A C 1
ATOM 2314 O O . PHE A 1 290 ? -22.146 3.569 -15.313 1.00 37.66 290 PHE A O 1
ATOM 2321 N N . SER A 1 291 ? -22.086 5.682 -16.035 1.00 34.75 291 SER A N 1
ATOM 2322 C CA . SER A 1 291 ? -23.524 5.819 -16.189 1.00 34.75 291 SER A CA 1
ATOM 2323 C C . SER A 1 291 ? -23.868 4.963 -17.400 1.00 34.75 291 SER A C 1
ATOM 2325 O O . SER A 1 291 ? -23.230 5.155 -18.437 1.00 34.75 291 SER A O 1
ATOM 2327 N N . ASP A 1 292 ? -24.795 4.024 -17.242 1.00 34.06 292 ASP A N 1
ATOM 2328 C CA . ASP A 1 292 ? -25.276 3.069 -18.243 1.00 34.06 292 ASP A CA 1
ATOM 2329 C C . ASP A 1 292 ? -25.791 3.750 -19.526 1.00 34.06 292 ASP A C 1
ATOM 2331 O O . ASP A 1 292 ? -26.984 3.774 -19.824 1.00 34.06 292 ASP A O 1
ATOM 2335 N N . ALA A 1 293 ? -24.891 4.337 -20.307 1.00 35.78 293 ALA A N 1
ATOM 2336 C CA . ALA A 1 293 ? -25.152 4.799 -21.650 1.00 35.78 293 ALA A CA 1
ATOM 2337 C C . ALA A 1 293 ? -24.634 3.707 -22.596 1.00 35.78 293 ALA A C 1
ATOM 2339 O O . ALA A 1 293 ? -23.425 3.456 -22.625 1.00 35.78 293 ALA A O 1
ATOM 2340 N N . PRO A 1 294 ? -25.516 3.028 -23.348 1.00 35.97 294 PRO A N 1
ATOM 2341 C CA . PRO A 1 294 ? -25.098 2.010 -24.298 1.00 35.97 294 PRO A CA 1
ATOM 2342 C C . PRO A 1 294 ? -24.275 2.689 -25.396 1.00 35.97 294 PRO A C 1
ATOM 2344 O O . PRO A 1 294 ? -24.797 3.523 -26.135 1.00 35.97 294 PRO A O 1
ATOM 2347 N N . CYS A 1 295 ? -22.981 2.372 -25.473 1.00 36.69 295 CYS A N 1
ATOM 2348 C CA . CYS A 1 295 ? -22.102 2.898 -26.509 1.00 36.69 295 CYS A CA 1
ATOM 2349 C C . CYS A 1 295 ? -21.887 1.838 -27.591 1.00 36.69 295 CYS A C 1
ATOM 2351 O O . CYS A 1 295 ? -21.439 0.723 -27.326 1.00 36.69 295 CYS A O 1
ATOM 2353 N N . ASP A 1 296 ? -22.271 2.234 -28.796 1.00 41.62 296 ASP A N 1
ATOM 2354 C CA . ASP A 1 296 ? -22.251 1.500 -30.051 1.00 41.62 296 ASP A CA 1
ATOM 2355 C C . ASP A 1 296 ? -20.830 1.021 -30.407 1.00 41.62 296 ASP A C 1
ATOM 2357 O O . ASP A 1 296 ? -19.850 1.768 -30.326 1.00 41.62 296 ASP A O 1
ATOM 2361 N N . SER A 1 297 ? -20.698 -0.252 -30.777 1.00 37.81 297 SER A N 1
ATOM 2362 C CA . SER A 1 297 ? -19.423 -0.968 -30.894 1.00 37.81 297 SER A CA 1
ATOM 2363 C C . SER A 1 297 ? -18.732 -0.757 -32.245 1.00 37.81 297 SER A C 1
ATOM 2365 O O . SER A 1 297 ? -18.414 -1.721 -32.948 1.00 37.81 297 SER A O 1
ATOM 2367 N N . SER A 1 298 ? -18.479 0.491 -32.634 1.00 36.06 298 SER A N 1
ATOM 2368 C CA . SER A 1 298 ? -17.722 0.762 -33.857 1.00 36.06 298 SER A CA 1
ATOM 2369 C C . SER A 1 298 ? -16.932 2.065 -33.811 1.00 36.06 298 SER A C 1
ATOM 2371 O O . SER A 1 298 ? -17.202 2.968 -34.593 1.00 36.06 298 SER A O 1
ATOM 2373 N N . GLU A 1 299 ? -15.902 2.174 -32.967 1.00 35.03 299 GLU A N 1
ATOM 2374 C CA . GLU A 1 299 ? -14.821 3.120 -33.263 1.00 35.03 299 GLU A CA 1
ATOM 2375 C C . GLU A 1 299 ? -13.476 2.767 -32.613 1.00 35.03 299 GLU A C 1
ATOM 2377 O O . GLU A 1 299 ? -13.378 2.135 -31.568 1.00 35.03 299 GLU A O 1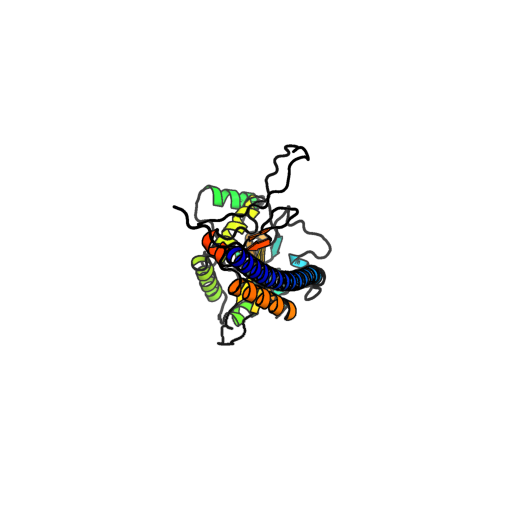
ATOM 2382 N N . ARG A 1 300 ? -12.423 3.106 -33.357 1.00 35.25 300 ARG A N 1
ATOM 2383 C CA . ARG A 1 300 ? -11.069 2.544 -33.338 1.00 35.25 300 ARG A CA 1
ATOM 2384 C C . ARG A 1 300 ? -10.220 2.920 -32.118 1.00 35.25 300 ARG A C 1
ATOM 2386 O O . ARG A 1 300 ? -10.288 4.035 -31.610 1.00 35.25 300 ARG A O 1
ATOM 2393 N N . GLN A 1 301 ? -9.286 2.013 -31.813 1.00 38.16 301 GLN A N 1
ATOM 2394 C CA . GLN A 1 301 ? -8.047 2.213 -31.050 1.00 38.16 301 GLN A CA 1
ATOM 2395 C C . GLN A 1 301 ? -7.413 3.604 -31.250 1.00 38.16 301 GLN A C 1
ATOM 2397 O O . GLN A 1 301 ? -7.108 4.007 -32.376 1.00 38.16 301 GLN A O 1
ATOM 2402 N N . ARG A 1 302 ? -7.092 4.278 -30.140 1.00 29.89 302 ARG A N 1
ATOM 2403 C CA . ARG A 1 302 ? -6.052 5.315 -30.079 1.00 29.89 302 ARG A CA 1
ATOM 2404 C C . ARG A 1 302 ? -5.192 5.107 -28.836 1.00 29.89 302 ARG A C 1
ATOM 2406 O O . ARG A 1 302 ? -5.658 5.272 -27.716 1.00 29.89 302 ARG A O 1
ATOM 2413 N N . SER A 1 303 ? -3.916 4.806 -29.044 1.00 28.55 303 SER A N 1
ATOM 2414 C CA . SER A 1 303 ? -2.869 5.010 -28.046 1.00 28.55 303 SER A CA 1
ATOM 2415 C C . SER A 1 303 ? -2.698 6.515 -27.811 1.00 28.55 303 SER A C 1
ATOM 2417 O O . SER A 1 303 ? -2.327 7.239 -28.739 1.00 28.55 303 SER A O 1
ATOM 2419 N N . ILE A 1 304 ? -2.965 7.002 -26.598 1.00 32.19 304 ILE A N 1
ATOM 2420 C CA . ILE A 1 304 ? -2.677 8.391 -26.225 1.00 32.19 304 ILE A CA 1
ATOM 2421 C C . ILE A 1 304 ? -1.232 8.456 -25.722 1.00 32.19 304 ILE A C 1
ATOM 2423 O O . ILE A 1 304 ? -0.943 8.124 -24.577 1.00 32.19 304 ILE A O 1
ATOM 2427 N N . ASN A 1 305 ? -0.320 8.905 -26.585 1.00 29.58 305 ASN A N 1
ATOM 2428 C CA . ASN A 1 305 ? 0.986 9.398 -26.158 1.00 29.58 305 ASN A CA 1
ATOM 2429 C C . ASN A 1 305 ? 0.813 10.853 -25.706 1.00 29.58 305 ASN A C 1
ATOM 2431 O O . ASN A 1 305 ? 0.743 11.757 -26.536 1.00 29.58 305 ASN A O 1
ATOM 2435 N N . LEU A 1 306 ? 0.734 11.089 -24.397 1.00 29.73 306 LEU A N 1
ATOM 2436 C CA . LEU A 1 306 ? 0.852 12.439 -23.845 1.00 29.73 306 LEU A CA 1
ATOM 2437 C C . LEU A 1 306 ? 2.334 12.835 -23.858 1.00 29.73 306 LEU A C 1
ATOM 2439 O O . LEU A 1 306 ? 3.101 12.451 -22.981 1.00 29.73 306 LEU A O 1
ATOM 2443 N N . HIS A 1 307 ? 2.750 13.580 -24.882 1.00 25.95 307 HIS A N 1
ATOM 2444 C CA . HIS A 1 307 ? 3.965 14.390 -24.806 1.00 25.95 307 HIS A CA 1
ATOM 2445 C C . HIS A 1 307 ? 3.623 15.675 -24.054 1.00 25.95 307 HIS A C 1
ATOM 2447 O O . HIS A 1 307 ? 2.924 16.540 -24.576 1.00 25.95 307 HIS A O 1
ATOM 2453 N N . ILE A 1 308 ? 4.086 15.766 -22.811 1.00 31.20 308 ILE A N 1
ATOM 2454 C CA . ILE A 1 308 ? 4.100 17.012 -22.047 1.00 31.20 308 ILE A CA 1
ATOM 2455 C C . ILE A 1 308 ? 5.515 17.574 -22.219 1.00 31.20 308 ILE A C 1
ATOM 2457 O O . ILE A 1 308 ? 6.478 16.888 -21.873 1.00 31.20 308 ILE A O 1
ATOM 2461 N N . ASN A 1 309 ? 5.611 18.750 -22.849 1.00 30.34 309 ASN A N 1
ATOM 2462 C CA . ASN A 1 309 ? 6.865 19.469 -23.110 1.00 30.34 309 ASN A CA 1
ATOM 2463 C C . ASN A 1 309 ? 7.527 19.957 -21.821 1.00 30.34 309 ASN A C 1
ATOM 2465 O O . ASN A 1 309 ? 6.780 20.410 -20.925 1.00 30.34 309 ASN A O 1
#

Solvent-accessible surface area (backbone atoms only — not comparable to full-atom values): 17749 Å² total; per-residue (Å²): 136,82,81,76,77,54,69,67,60,54,51,53,51,50,52,51,51,53,50,51,52,51,54,50,50,51,54,51,49,57,52,49,53,52,51,50,54,50,50,58,48,53,52,49,53,51,53,51,46,58,48,50,72,73,61,68,82,75,66,61,63,53,46,34,71,73,68,35,66,94,48,82,71,55,28,67,76,46,60,48,74,44,45,61,68,56,54,50,53,36,40,67,73,36,71,83,40,30,39,38,31,36,44,45,53,73,67,49,54,97,86,58,49,71,33,61,51,50,44,55,43,62,70,68,76,47,86,69,66,39,70,59,40,77,74,17,46,75,44,64,24,72,45,40,30,57,69,67,74,40,92,48,58,67,57,44,20,51,54,49,13,49,43,37,71,70,38,66,70,50,43,52,49,51,52,48,50,55,53,33,33,54,72,42,38,25,60,58,52,71,50,72,49,73,47,72,49,36,88,83,74,38,86,53,64,45,45,33,43,36,36,40,28,44,27,35,38,27,49,99,85,66,48,35,20,47,26,39,41,37,41,37,46,81,50,53,70,67,57,36,51,55,49,51,50,51,52,51,49,43,67,74,72,46,93,61,68,43,72,45,54,38,86,92,73,63,41,31,77,44,64,39,72,62,20,36,72,74,76,42,86,65,52,76,81,66,77,75,81,72,69,93,65,92,76,79,96,78,81,80,93,75,87,83,82,84,82,80,130

Radius of gyration: 25.87 Å; Cα contacts (8 Å, |Δi|>4): 369; chains: 1; bounding box: 55×49×88 Å

Nearest PDB structures (foldseek):
  3k3c-assembly1_A  TM=4.920E-01  e=1.270E-02  Mycobacterium tuberculosis
  4q6u-assembly1_B  TM=3.241E-01  e=3.740E-02  Mycobacterium tuberculosis CDC1551
  2vtw-assembly2_C  TM=4.057E-01  e=3.055E-01  Fowl aviadenovirus 1
  4x55-assembly2_B  TM=2.118E-01  e=1.487E-01  Acinetobacter baumannii
  5wi7-assembly2_B  TM=1.523E-01  e=1.170E-01  Acinetobacter sp. enrichment culture clone 8407

Secondary structure (DSSP, 8-state):
---PPPHHHHHHHHHHHHHHHHHHHHHHHHHHHHHHHHHHHHHHHHHHHHHHHHS--S-HHHHHHHTTSSS---TTTSPEEEEHHHHHHHHHH-TT-EEEEEE-SSPPPTT--HHHHHHHHHHTT-----TTSTT-EEEE-HHHHHHTT--SHHHHHHHHHHHHHH-HHHHHHHHHHHHHHHTT----EEEEEEE-S-TTS----EEEEEEEEEEEEE-TT--EEEEEEEEEEEPPHHHHHHHHHHHHHHHHH--S--EEE-TTT--EEEE-HHHHHHT---SS-------S----S------------

Organism: NCBI:txid1157962

Foldseek 3Di:
DPDDDDPVVVVVVVVVVVVVVVVVVVVVVVVVVVVVVVVVLVVVLVVVVVVCVVPPPDQCQVCCQPVNPVDRPPLLAAAREDEPVSVQVSLVVDVQKWKWKFFFDDFDDPPDGLLNVLCVCVVVVPDRGDLLDQPRTPDTRPNRCVQQVHDDSNSVSNVSNVCCVPPQVNVVVVVVCSVCSNVSRQFWDKDKDWDQARPVRDRDIFIKIKTWGFYFYQYPVRGTTTMIMIMIDGDDPVSRVSVVVVLVCCVVPPPDWDFDADPVQRAGPDTHPRNCVVVNDRHHPDPDPPPPDDDDPDDDDDDDDDDDD

Mean predicted aligned error: 12.85 Å

Sequence (309 aa):
MLESIPLEERLRQCEKELKTCRENLYTCQERLEACQKERDLLLRINQDHARMSAGWTGSTLLSEILLGSDQEHDLEQEPLSIQLEAIQRASEADQDMLVIAWQFAPPLGGAESLQSYVQRQTQFDENNPGPTLEGSLVFASKQFLRDQNLCNLQEAGNRVAQWFRGIAILRQEWQAHLKNVRCGDYKPFTFRTVVFGGMNGSSSSVTRAFYNIPAVIVDSRGQRYWGIVRQSLPSSLNYQLHWSMRDLMSLNTTRACMITVSEDTGVPLWQNSASMAMIGVHGIYNRQIFSDAPCDSSERQRSINLHIN

pLDDT: mean 74.13, std 19.73, range [25.95, 97.19]